Protein AF-A0A841AA48-F1 (afdb_monomer)

InterPro domains:
  IPR029044 Nucleotide-diphospho-sugar transferases [SSF53448] (2-91)

Solvent-accessible surface area (backbone atoms only — not comparable to full-atom values): 12993 Å² total; per-residue (Å²): 90,80,45,70,47,69,72,71,86,63,68,60,62,63,53,51,52,53,49,38,74,75,35,84,64,41,45,80,48,78,41,86,69,64,36,66,52,58,27,64,52,51,19,51,49,47,41,51,43,36,75,72,67,41,72,63,44,81,62,78,60,99,47,52,46,79,22,6,53,96,40,39,53,67,56,59,60,70,69,56,72,98,60,49,20,37,30,22,44,26,21,49,33,28,24,81,29,81,86,32,48,55,85,86,48,88,83,33,56,31,33,33,46,82,66,57,82,49,54,30,32,33,37,39,60,94,57,86,48,49,30,36,67,88,31,48,40,45,75,77,53,66,77,62,36,87,54,54,36,31,27,47,31,45,86,45,45,33,68,70,55,41,50,52,50,16,47,53,47,30,53,17,49,69,56,35,86,86,66,65,93,72,64,74,40,67,26,40,50,43,56,72,39,88,66,44,48,62,48,52,44,52,60,63,20,43,97,64,84,66,72,32,46,24,46,75,74,56,96,78,39,29,42,60,59,33,59,55,62,62,73,84,125

Secondary structure (DSSP, 8-state):
-EEEE-S--STHHHHHHHHHHH-TT-EEEE----S--HHHHHHHHHHHHHHTT-SSEE---TTEEEEETTS-HHHHHHH--S-SEEEEEEEEEEESSTT---TTSTT--EEE-SS-SEEEEEE--SS--PBPGGG--BTTSPPPEEEEEEEEE---SSHHHHHHHHHHHHHHHHT-SSS-TTTTHHHHHHHHSTTHHHHHHHHHTS----SEEEPPPPTT--HHHHHH-----

Sequence (233 aa):
MIVLDHLSTDSTREVLAGITAEDPRVHLGTYQDPAHRQARVMSYLADRARRAGADWVVLFDADEFWCAQGGTVAEVLGGIEGARVAAAALHDAHPDGPEGVDLTAAGSRLLVETEPNTEKVAIRPEGWAWVDMGNHSALDLARSAPSELRILHIPYRSLGQMRAKAVNGAAAVRADTEFGPRVADHWKRLADYDGEIEREWAEATAPRRPVAEIGVPAPGATWEDVLGGGTTS

Radius of gyration: 18.04 Å; Cα contacts (8 Å, |Δi|>4): 408; chains: 1; bounding box: 51×37×46 Å

Structure (mmCIF, N/CA/C/O backbone):
data_AF-A0A841AA48-F1
#
_entry.id   AF-A0A841AA48-F1
#
loop_
_atom_site.group_PDB
_atom_site.id
_atom_site.type_symbol
_atom_site.label_atom_id
_atom_site.label_alt_id
_atom_site.label_comp_id
_atom_site.label_asym_id
_atom_site.label_entity_id
_atom_site.label_seq_id
_atom_site.pdbx_PDB_ins_code
_atom_site.Cartn_x
_atom_site.Cartn_y
_atom_site.Cartn_z
_atom_site.occupancy
_atom_site.B_iso_or_equiv
_atom_site.auth_seq_id
_atom_site.auth_comp_id
_atom_site.auth_asym_id
_atom_site.auth_atom_id
_atom_site.pdbx_PDB_model_num
ATOM 1 N N . MET A 1 1 ? -5.157 -9.998 8.866 1.00 92.94 1 MET A N 1
ATOM 2 C CA . MET A 1 1 ? -4.874 -9.245 7.624 1.00 92.94 1 MET A CA 1
ATOM 3 C C . MET A 1 1 ? -5.616 -9.902 6.473 1.00 92.94 1 MET A C 1
ATOM 5 O O . MET A 1 1 ? -5.673 -11.124 6.443 1.00 92.94 1 MET A O 1
ATOM 9 N N . ILE A 1 2 ? -6.196 -9.123 5.560 1.00 96.25 2 ILE A N 1
ATOM 10 C CA . ILE A 1 2 ? -6.811 -9.648 4.333 1.00 96.25 2 ILE A CA 1
ATOM 11 C C . ILE A 1 2 ? -5.992 -9.112 3.163 1.00 96.25 2 ILE A C 1
ATOM 13 O O . ILE A 1 2 ? -5.836 -7.901 3.052 1.00 96.25 2 ILE A O 1
ATOM 17 N N . VAL A 1 3 ? -5.473 -10.001 2.321 1.00 96.06 3 VAL A N 1
ATOM 18 C CA . VAL A 1 3 ? -4.681 -9.655 1.138 1.00 96.06 3 VAL A CA 1
ATOM 19 C C . VAL A 1 3 ? -5.419 -10.145 -0.097 1.00 96.06 3 VAL A C 1
ATOM 21 O O . VAL A 1 3 ? -5.881 -11.287 -0.133 1.00 96.06 3 VAL A O 1
ATOM 24 N N . LEU A 1 4 ? -5.530 -9.291 -1.110 1.00 95.75 4 LEU A N 1
ATOM 25 C CA . LEU A 1 4 ? -5.999 -9.688 -2.431 1.00 95.75 4 LEU A CA 1
ATOM 26 C C . LEU A 1 4 ? -4.846 -9.622 -3.421 1.00 95.75 4 LEU A C 1
ATOM 28 O O . LEU A 1 4 ? -4.322 -8.551 -3.702 1.00 95.75 4 LEU A O 1
ATOM 32 N N . ASP A 1 5 ? -4.485 -10.778 -3.963 1.00 95.62 5 ASP A N 1
ATOM 33 C CA . ASP A 1 5 ? -3.575 -10.874 -5.096 1.00 95.62 5 ASP A CA 1
ATOM 34 C C . ASP A 1 5 ? -4.320 -10.483 -6.384 1.00 95.62 5 ASP A C 1
ATOM 36 O O . ASP A 1 5 ? -5.284 -11.145 -6.792 1.00 95.62 5 ASP A O 1
ATOM 40 N N . HIS A 1 6 ? -3.886 -9.383 -7.003 1.00 94.62 6 HIS A N 1
ATOM 41 C CA . HIS A 1 6 ? -4.467 -8.824 -8.222 1.00 94.62 6 HIS A CA 1
ATOM 42 C C . HIS A 1 6 ? -3.627 -9.206 -9.439 1.00 94.62 6 HIS A C 1
ATOM 44 O O . HIS A 1 6 ? -2.858 -8.406 -9.964 1.00 94.62 6 HIS A O 1
ATOM 50 N N . LEU A 1 7 ? -3.813 -10.445 -9.901 1.00 94.00 7 LEU A N 1
ATOM 51 C CA . LEU A 1 7 ? -3.174 -10.969 -11.112 1.00 94.00 7 LEU A CA 1
ATOM 52 C C . LEU A 1 7 ? -1.638 -10.836 -11.103 1.00 94.00 7 LEU A C 1
ATOM 54 O O . LEU A 1 7 ? -1.040 -10.579 -12.151 1.00 94.00 7 LEU A O 1
ATOM 58 N N . SER A 1 8 ? -0.986 -11.045 -9.951 1.00 93.19 8 SER A N 1
ATOM 59 C CA . SER A 1 8 ? 0.477 -11.045 -9.899 1.00 93.19 8 SER A CA 1
ATOM 60 C C . SER A 1 8 ? 1.075 -12.083 -10.854 1.00 93.19 8 SER A C 1
ATOM 62 O O . SER A 1 8 ? 0.566 -13.201 -11.000 1.00 93.19 8 SER A O 1
ATOM 64 N N . THR A 1 9 ? 2.168 -11.688 -11.509 1.00 90.62 9 THR A N 1
ATOM 65 C CA . THR A 1 9 ? 2.915 -12.484 -12.502 1.00 90.62 9 THR A CA 1
ATOM 66 C C . THR A 1 9 ? 4.322 -12.863 -12.037 1.00 90.62 9 THR A C 1
ATOM 68 O O . THR A 1 9 ? 5.031 -13.583 -12.737 1.00 90.62 9 THR A O 1
ATOM 71 N N . ASP A 1 10 ? 4.722 -12.380 -10.864 1.00 90.50 10 ASP A N 1
ATOM 72 C CA . ASP A 1 10 ? 5.962 -12.714 -10.175 1.00 90.50 10 ASP A CA 1
ATOM 73 C C . ASP A 1 10 ? 5.688 -13.671 -9.001 1.00 90.50 10 ASP A C 1
ATOM 75 O O . ASP A 1 10 ? 4.578 -14.183 -8.840 1.00 90.50 10 ASP A O 1
ATOM 79 N N . SER A 1 11 ? 6.695 -13.883 -8.151 1.00 92.62 11 SER A N 1
ATOM 80 C CA . SER A 1 11 ? 6.617 -14.805 -7.014 1.00 92.62 11 SER A CA 1
ATOM 81 C C . SER A 1 11 ? 5.694 -14.357 -5.865 1.00 92.62 11 SER A C 1
ATOM 83 O O . SER A 1 11 ? 5.727 -14.951 -4.784 1.00 92.62 11 SER A O 1
ATOM 85 N N . THR A 1 12 ? 4.901 -13.288 -6.035 1.00 94.06 12 THR A N 1
ATOM 86 C CA . THR A 1 12 ? 4.016 -12.754 -4.984 1.00 94.06 12 THR A CA 1
ATOM 87 C C . THR A 1 12 ? 3.076 -13.826 -4.436 1.00 94.06 12 THR A C 1
ATOM 89 O O . THR A 1 12 ? 2.883 -13.919 -3.223 1.00 94.06 12 THR A O 1
ATOM 92 N N . ARG A 1 13 ? 2.496 -14.666 -5.302 1.00 94.06 13 ARG A N 1
ATOM 93 C CA . ARG A 1 13 ? 1.521 -15.675 -4.875 1.00 94.06 13 ARG A CA 1
ATOM 94 C C . ARG A 1 13 ? 2.171 -16.776 -4.044 1.00 94.06 13 ARG A C 1
ATOM 96 O O . ARG A 1 13 ? 1.600 -17.189 -3.038 1.00 94.06 13 ARG A O 1
ATOM 103 N N . GLU A 1 14 ? 3.356 -17.229 -4.437 1.00 95.19 14 GLU A N 1
ATOM 104 C CA . GLU A 1 14 ? 4.138 -18.224 -3.707 1.00 95.19 14 GLU A CA 1
ATOM 105 C C . GLU A 1 14 ? 4.531 -17.703 -2.319 1.00 95.19 14 GLU A C 1
ATOM 107 O O . GLU A 1 14 ? 4.373 -18.419 -1.329 1.00 95.19 14 GLU A O 1
ATOM 112 N N . VAL A 1 15 ? 4.969 -16.441 -2.228 1.00 94.56 15 VAL A N 1
ATOM 113 C CA . VAL A 1 15 ? 5.303 -15.793 -0.949 1.00 94.56 15 VAL A CA 1
ATOM 114 C C . VAL A 1 15 ? 4.071 -15.694 -0.046 1.00 94.56 15 VAL A C 1
ATOM 116 O O . VAL A 1 15 ? 4.128 -16.102 1.114 1.00 94.56 15 VAL A O 1
ATOM 119 N N . LEU A 1 16 ? 2.937 -15.214 -0.568 1.00 95.44 16 LEU A N 1
ATOM 120 C CA . LEU A 1 16 ? 1.696 -15.104 0.207 1.00 95.44 16 LEU A CA 1
ATOM 121 C C . LEU A 1 16 ? 1.187 -16.472 0.674 1.00 95.44 16 LEU A C 1
ATOM 123 O O . LEU A 1 16 ? 0.723 -16.588 1.808 1.00 95.44 16 LEU A O 1
ATOM 127 N N . ALA A 1 17 ? 1.310 -17.512 -0.155 1.00 94.50 17 ALA A N 1
ATOM 128 C CA . ALA A 1 17 ? 0.959 -18.875 0.231 1.00 94.50 17 ALA A CA 1
ATOM 129 C C . ALA A 1 17 ? 1.805 -19.359 1.421 1.00 94.50 17 ALA A C 1
ATOM 131 O O . ALA A 1 17 ? 1.241 -19.886 2.381 1.00 94.50 17 ALA A O 1
ATOM 132 N N . GLY A 1 18 ? 3.121 -19.111 1.399 1.00 96.06 18 GLY A N 1
ATOM 133 C CA . GLY A 1 18 ? 4.014 -19.391 2.528 1.00 96.06 18 GLY A CA 1
ATOM 134 C C . GLY A 1 18 ? 3.578 -18.672 3.807 1.00 96.06 18 GLY A C 1
ATOM 135 O O . GLY A 1 18 ? 3.366 -19.315 4.832 1.00 96.06 18 GLY A O 1
ATOM 136 N N . ILE A 1 19 ? 3.317 -17.363 3.721 1.00 94.94 19 ILE A N 1
ATOM 137 C CA . ILE A 1 19 ? 2.853 -16.559 4.864 1.00 94.94 19 ILE A CA 1
ATOM 138 C C . ILE A 1 19 ? 1.537 -17.108 5.430 1.00 94.94 19 ILE A C 1
ATOM 140 O O . ILE A 1 19 ? 1.403 -17.249 6.640 1.00 94.94 19 ILE A O 1
ATOM 144 N N . THR A 1 20 ? 0.563 -17.450 4.581 1.00 96.31 20 THR A N 1
ATOM 145 C CA . THR A 1 20 ? -0.734 -17.976 5.052 1.00 96.31 20 THR A CA 1
ATOM 146 C C . THR A 1 20 ? -0.645 -19.375 5.659 1.00 96.31 20 THR A C 1
ATOM 148 O O . THR A 1 20 ? -1.492 -19.741 6.473 1.00 96.31 20 THR A O 1
ATOM 151 N N . ALA A 1 21 ? 0.364 -20.163 5.276 1.00 96.19 21 ALA A N 1
ATOM 152 C CA . ALA A 1 21 ? 0.623 -21.465 5.878 1.00 96.19 21 ALA A CA 1
ATOM 153 C C . ALA A 1 21 ? 1.227 -21.332 7.286 1.00 96.19 21 ALA A C 1
ATOM 155 O O . ALA A 1 21 ? 0.975 -22.180 8.141 1.00 96.19 21 ALA A O 1
ATOM 156 N N . GLU A 1 22 ? 1.999 -20.269 7.527 1.00 96.56 22 GLU A N 1
ATOM 157 C CA . GLU A 1 22 ? 2.667 -20.000 8.804 1.00 96.56 22 GLU A CA 1
ATOM 158 C C . GLU A 1 22 ? 1.811 -19.168 9.774 1.00 96.56 22 GLU A C 1
ATOM 160 O O . GLU A 1 22 ? 1.834 -19.420 10.980 1.00 96.56 22 GLU A O 1
ATOM 165 N N . ASP A 1 23 ? 1.029 -18.206 9.273 1.00 96.12 23 ASP A N 1
ATOM 166 C CA . ASP A 1 23 ? 0.196 -17.314 10.081 1.00 96.12 23 ASP A CA 1
ATOM 167 C C . ASP A 1 23 ? -1.294 -17.394 9.684 1.00 96.12 23 ASP A C 1
ATOM 169 O O . ASP A 1 23 ? -1.719 -16.780 8.697 1.00 96.12 23 ASP A O 1
ATOM 173 N N . PRO A 1 24 ? -2.143 -18.067 10.489 1.00 94.31 24 PRO A N 1
ATOM 174 C CA . PRO A 1 24 ? -3.567 -18.227 10.190 1.00 94.31 24 PRO A CA 1
ATOM 175 C C . PRO A 1 24 ? -4.368 -16.917 10.275 1.00 94.31 24 PRO A C 1
ATOM 177 O O . PRO A 1 24 ? -5.547 -16.894 9.920 1.00 94.31 24 PRO A O 1
ATOM 180 N N . ARG A 1 25 ? -3.764 -15.821 10.757 1.00 94.00 25 ARG A N 1
ATOM 181 C CA . ARG A 1 25 ? -4.386 -14.488 10.786 1.00 94.00 25 ARG A CA 1
ATOM 182 C C . ARG A 1 25 ? -4.316 -13.791 9.426 1.00 94.00 25 ARG A C 1
ATOM 184 O O . ARG A 1 25 ? -4.910 -12.717 9.266 1.00 94.00 25 ARG A O 1
ATOM 191 N N . VAL A 1 26 ? -3.564 -14.336 8.468 1.00 95.50 26 VAL A N 1
ATOM 192 C CA . VAL A 1 26 ? -3.447 -13.805 7.109 1.00 95.50 26 VAL A CA 1
ATOM 193 C C . VAL A 1 26 ? -4.395 -14.563 6.188 1.00 95.50 26 VAL A C 1
ATOM 195 O O . VAL A 1 26 ? -4.272 -15.764 5.977 1.00 95.50 26 VAL A O 1
ATOM 198 N N . HIS A 1 27 ? -5.356 -13.840 5.622 1.00 95.31 27 HIS A N 1
ATOM 199 C CA . HIS A 1 27 ? -6.337 -14.381 4.692 1.00 95.31 27 HIS A CA 1
ATOM 200 C C . HIS A 1 27 ? -6.007 -13.917 3.276 1.00 95.31 27 HIS A C 1
ATOM 202 O O . HIS A 1 27 ? -6.026 -12.717 3.003 1.00 95.31 27 HIS A O 1
ATOM 208 N N . LEU A 1 28 ? -5.736 -14.866 2.383 1.00 96.12 28 LEU A N 1
ATOM 209 C CA . LEU A 1 28 ? -5.440 -14.606 0.978 1.00 96.12 28 LEU A CA 1
ATOM 210 C C . LEU A 1 28 ? -6.685 -14.823 0.113 1.00 96.12 28 LEU A C 1
ATOM 212 O O . LEU A 1 28 ? -7.319 -15.876 0.171 1.00 96.12 28 LEU A O 1
ATOM 216 N N . GLY A 1 29 ? -7.014 -13.839 -0.717 1.00 94.81 29 GLY A N 1
ATOM 217 C CA . GLY A 1 29 ? -7.950 -13.981 -1.827 1.00 94.81 29 GLY A CA 1
ATOM 218 C C . GLY A 1 29 ? -7.299 -13.596 -3.153 1.00 94.81 29 GLY A C 1
ATOM 219 O O . GLY A 1 29 ? -6.190 -13.070 -3.189 1.00 94.81 29 GLY A O 1
ATOM 220 N N . THR A 1 30 ? -8.005 -13.849 -4.253 1.00 94.44 30 THR A N 1
ATOM 221 C CA . THR A 1 30 ? -7.569 -13.431 -5.591 1.00 94.44 30 THR A CA 1
ATOM 222 C C . THR A 1 30 ? -8.598 -12.498 -6.210 1.00 94.44 30 THR A C 1
ATOM 224 O O . THR A 1 30 ? -9.803 -12.662 -6.004 1.00 94.44 30 THR A O 1
ATOM 227 N N . TYR A 1 31 ? -8.121 -11.520 -6.971 1.00 94.00 31 TYR A N 1
ATOM 228 C CA . TYR A 1 31 ? -8.945 -10.592 -7.728 1.00 94.00 31 TYR A CA 1
ATOM 229 C C . TYR A 1 31 ? -8.615 -10.742 -9.214 1.00 94.00 31 TYR A C 1
ATOM 231 O O . TYR A 1 31 ? -7.495 -10.481 -9.639 1.00 94.00 31 TYR A O 1
ATOM 239 N N . GLN A 1 32 ? -9.583 -11.250 -9.981 1.00 93.81 32 GLN A N 1
ATOM 240 C CA . GLN A 1 32 ? -9.383 -11.695 -11.369 1.00 93.81 32 GLN A CA 1
ATOM 241 C C . GLN A 1 32 ? -9.826 -10.664 -12.415 1.00 93.81 32 GLN A C 1
ATOM 243 O O . GLN A 1 32 ? -9.648 -10.885 -13.609 1.00 93.81 32 GLN A O 1
ATOM 248 N N . ASP A 1 33 ? -10.440 -9.559 -11.990 1.00 93.25 33 ASP A N 1
ATOM 249 C CA . ASP A 1 33 ? -10.784 -8.467 -12.897 1.00 93.25 33 ASP A CA 1
ATOM 250 C C . ASP A 1 33 ? -9.497 -7.707 -13.250 1.00 93.25 33 ASP A C 1
ATOM 252 O O . ASP A 1 33 ? -8.828 -7.214 -12.342 1.00 93.25 33 ASP A O 1
ATOM 256 N N . PRO A 1 34 ? -9.113 -7.609 -14.533 1.00 91.69 34 PRO A N 1
ATOM 257 C CA . PRO A 1 34 ? -7.889 -6.920 -14.921 1.00 91.69 34 PRO A CA 1
ATOM 258 C C . PRO A 1 34 ? -7.940 -5.411 -14.664 1.00 91.69 34 PRO A C 1
ATOM 260 O O . PRO A 1 34 ? -6.886 -4.788 -14.582 1.00 91.69 34 PRO A O 1
ATOM 263 N N . ALA A 1 35 ? -9.126 -4.813 -14.526 1.00 91.00 35 ALA A N 1
ATOM 264 C CA . ALA A 1 35 ? -9.268 -3.378 -14.328 1.00 91.00 35 ALA A CA 1
ATOM 265 C C . ALA A 1 35 ? -8.784 -2.929 -12.940 1.00 91.00 35 ALA A C 1
ATOM 267 O O . ALA A 1 35 ? -9.075 -3.554 -11.911 1.00 91.00 35 ALA A O 1
ATOM 268 N N . HIS A 1 36 ? -8.093 -1.788 -12.898 1.00 87.75 36 HIS A N 1
ATOM 269 C CA . HIS A 1 36 ? -7.647 -1.151 -11.659 1.00 87.75 36 HIS A CA 1
ATOM 270 C C . HIS A 1 36 ? -8.812 -0.495 -10.893 1.00 87.75 36 HIS A C 1
ATOM 272 O O . HIS A 1 36 ? -8.967 0.723 -10.845 1.00 87.75 36 HIS A O 1
ATOM 278 N N . ARG A 1 37 ? -9.629 -1.323 -10.233 1.00 90.50 37 ARG A N 1
ATOM 279 C CA . ARG A 1 37 ? -10.803 -0.898 -9.449 1.00 90.50 37 ARG A CA 1
ATOM 280 C C . ARG A 1 37 ? -10.506 -0.789 -7.955 1.00 90.50 37 ARG A C 1
ATOM 282 O O . ARG A 1 37 ? -11.311 -1.217 -7.124 1.00 90.50 37 ARG A O 1
ATOM 289 N N . GLN A 1 38 ? -9.351 -0.220 -7.614 1.00 91.44 38 GLN A N 1
ATOM 290 C CA . GLN A 1 38 ? -8.815 -0.226 -6.250 1.00 91.44 38 GLN A CA 1
ATOM 291 C C . GLN A 1 38 ? -9.824 0.306 -5.220 1.00 91.44 38 GLN A C 1
ATOM 293 O O . GLN A 1 38 ? -10.122 -0.396 -4.262 1.00 91.44 38 GLN A O 1
ATOM 298 N N . ALA A 1 39 ? -10.446 1.467 -5.458 1.00 92.38 39 ALA A N 1
ATOM 299 C CA . ALA A 1 39 ? -11.442 2.055 -4.552 1.00 92.38 39 ALA A CA 1
ATOM 300 C C . ALA A 1 39 ? -12.594 1.086 -4.203 1.00 92.38 39 ALA A C 1
ATOM 302 O O . ALA A 1 39 ? -12.971 0.929 -3.038 1.00 92.38 39 ALA A O 1
ATOM 303 N N . ARG A 1 40 ? -13.128 0.361 -5.200 1.00 93.50 40 ARG A N 1
ATOM 304 C CA . ARG A 1 40 ? -14.200 -0.633 -4.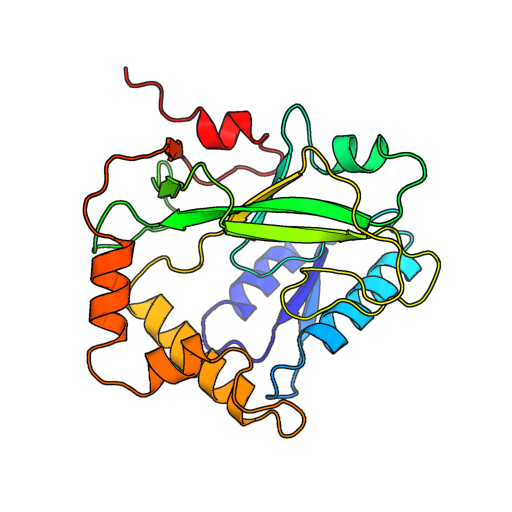996 1.00 93.50 40 ARG A CA 1
ATOM 305 C C . ARG A 1 40 ? -13.708 -1.823 -4.179 1.00 93.50 40 ARG A C 1
ATOM 307 O O . ARG A 1 40 ? -14.401 -2.272 -3.267 1.00 93.50 40 ARG A O 1
ATOM 314 N N . VAL A 1 41 ? -12.518 -2.318 -4.508 1.00 95.31 41 VAL A N 1
ATOM 315 C CA . VAL A 1 41 ? -11.895 -3.454 -3.825 1.00 95.31 41 VAL A CA 1
ATOM 316 C C . VAL A 1 41 ? -11.603 -3.108 -2.364 1.00 95.31 41 VAL A C 1
ATOM 318 O O . VAL A 1 41 ? -11.994 -3.860 -1.473 1.00 95.31 41 VAL A O 1
ATOM 321 N N . MET A 1 42 ? -11.009 -1.947 -2.098 1.00 96.50 42 MET A N 1
ATOM 322 C CA . MET A 1 42 ? -10.672 -1.495 -0.747 1.00 96.50 42 MET A CA 1
ATOM 323 C C . MET A 1 42 ? -11.919 -1.221 0.097 1.00 96.50 42 MET A C 1
ATOM 325 O O . MET A 1 42 ? -11.967 -1.631 1.255 1.00 96.50 42 MET A O 1
ATOM 329 N N . SER A 1 43 ? -12.978 -0.656 -0.494 1.00 96.81 43 SER A N 1
ATOM 330 C CA . SER A 1 43 ? -14.283 -0.504 0.176 1.00 96.81 43 SER A CA 1
ATOM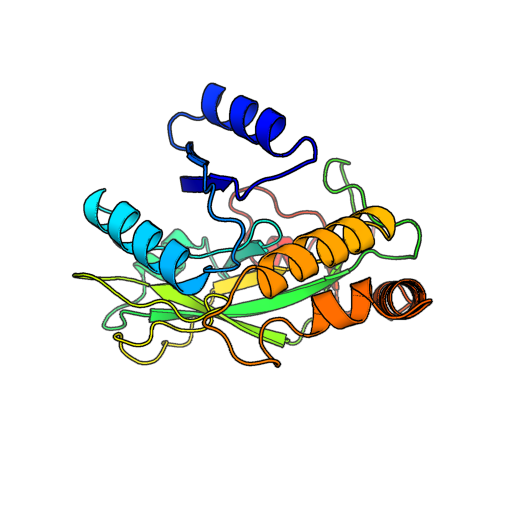 331 C C . SER A 1 43 ? -14.884 -1.860 0.573 1.00 96.81 43 SER A C 1
ATOM 333 O O . SER A 1 43 ? -15.360 -2.044 1.695 1.00 96.81 43 SER A O 1
ATOM 335 N N . TYR A 1 44 ? -14.811 -2.851 -0.323 1.00 96.44 44 TYR A N 1
ATOM 336 C CA . TYR A 1 44 ? -15.255 -4.214 -0.030 1.00 96.44 44 TYR A CA 1
ATOM 337 C C . TYR A 1 44 ? -14.424 -4.863 1.085 1.00 96.44 44 TYR A C 1
ATOM 339 O O . TYR A 1 44 ? -14.991 -5.438 2.017 1.00 96.44 44 TYR A O 1
ATOM 347 N N . LEU A 1 45 ? -13.094 -4.752 1.033 1.00 96.88 45 LEU A N 1
ATOM 348 C CA . LEU A 1 45 ? -12.210 -5.292 2.067 1.00 96.88 45 LEU A CA 1
ATOM 349 C C . LEU A 1 45 ? -12.432 -4.630 3.429 1.00 96.88 45 LEU A C 1
ATOM 351 O O . LEU A 1 45 ? -12.435 -5.330 4.444 1.00 96.88 45 LEU A O 1
ATOM 355 N N . ALA A 1 46 ? -12.702 -3.324 3.458 1.00 97.19 46 ALA A N 1
ATOM 356 C CA . ALA A 1 46 ? -13.067 -2.618 4.678 1.00 97.19 46 ALA A CA 1
ATOM 357 C C . ALA A 1 46 ? -14.347 -3.180 5.310 1.00 97.19 46 ALA A C 1
ATOM 359 O O . ALA A 1 46 ? -14.366 -3.478 6.506 1.00 97.19 46 ALA A O 1
ATOM 360 N N . ASP A 1 47 ? -15.398 -3.415 4.516 1.00 97.06 47 ASP A N 1
ATOM 361 C CA . ASP A 1 47 ? -16.619 -4.055 5.017 1.00 97.06 47 ASP A CA 1
ATOM 362 C C . ASP A 1 47 ? -16.361 -5.496 5.485 1.00 97.06 47 ASP A C 1
ATOM 364 O O . ASP A 1 47 ? -16.933 -5.942 6.485 1.00 97.06 47 ASP A O 1
ATOM 368 N N . ARG A 1 48 ? -15.466 -6.236 4.814 1.00 96.88 48 ARG A N 1
ATOM 369 C CA . ARG A 1 48 ? -15.076 -7.583 5.251 1.00 96.88 48 ARG A CA 1
ATOM 370 C C . ARG A 1 48 ? -14.373 -7.576 6.604 1.00 96.88 48 ARG A C 1
ATOM 372 O O . ARG A 1 48 ? -14.753 -8.380 7.457 1.00 96.88 48 ARG A O 1
ATOM 379 N N . ALA A 1 49 ? -13.419 -6.671 6.807 1.00 96.75 49 ALA A N 1
ATOM 380 C CA . ALA A 1 49 ? -12.722 -6.494 8.077 1.00 96.75 49 ALA A CA 1
ATOM 381 C C . ALA A 1 49 ? -13.689 -6.068 9.194 1.00 96.75 49 ALA A C 1
ATOM 383 O O . ALA A 1 49 ? -13.732 -6.702 10.248 1.00 96.75 49 ALA A O 1
ATOM 384 N N . ARG A 1 50 ? -14.559 -5.086 8.928 1.00 96.19 50 ARG A N 1
ATOM 385 C CA . ARG A 1 50 ? -15.607 -4.638 9.859 1.00 96.19 50 ARG A CA 1
ATOM 386 C C . ARG A 1 50 ? -16.520 -5.780 10.299 1.00 96.19 50 ARG A C 1
ATOM 388 O O . ARG A 1 50 ? -16.752 -5.983 11.485 1.00 96.19 50 ARG A O 1
ATOM 395 N N . ARG A 1 51 ? -17.038 -6.569 9.351 1.00 96.38 51 ARG A N 1
ATOM 396 C CA . ARG A 1 51 ? -17.903 -7.728 9.652 1.00 96.38 51 ARG A CA 1
ATOM 397 C C . ARG A 1 51 ? -17.185 -8.834 10.420 1.00 96.38 51 ARG A C 1
ATOM 399 O O . ARG A 1 51 ? -17.858 -9.657 11.029 1.00 96.38 51 ARG A O 1
ATOM 406 N N . ALA A 1 52 ? -15.857 -8.877 10.358 1.00 95.25 52 ALA A N 1
ATOM 407 C CA . ALA A 1 52 ? -15.038 -9.770 11.167 1.00 95.25 52 ALA A CA 1
ATOM 408 C C . ALA A 1 52 ? -14.761 -9.216 12.580 1.00 95.25 52 ALA A C 1
ATOM 410 O O . ALA A 1 52 ? -14.076 -9.875 13.353 1.00 95.25 52 ALA A O 1
ATOM 411 N N . GLY A 1 53 ? -15.309 -8.045 12.927 1.00 95.31 53 GLY A N 1
ATOM 412 C CA . GLY A 1 53 ? -15.196 -7.436 14.252 1.00 95.31 53 GLY A CA 1
ATOM 413 C C . GLY A 1 53 ? -14.042 -6.446 14.401 1.00 95.31 53 GLY A C 1
ATOM 414 O O . GLY A 1 53 ? -13.685 -6.127 15.526 1.00 95.31 53 GLY A O 1
ATOM 415 N N . ALA A 1 54 ? -13.438 -5.974 13.305 1.00 95.75 54 ALA A N 1
ATOM 416 C CA . ALA A 1 54 ? -12.401 -4.949 13.389 1.00 95.75 54 ALA A CA 1
ATOM 417 C C . ALA A 1 54 ? -12.992 -3.593 13.813 1.00 95.75 54 ALA A C 1
ATOM 419 O O . ALA A 1 54 ? -13.892 -3.081 13.145 1.00 95.75 54 ALA A O 1
ATOM 420 N N . ASP A 1 55 ? -12.444 -2.999 14.877 1.00 95.31 55 ASP A N 1
ATOM 421 C CA . ASP A 1 55 ? -12.795 -1.642 15.324 1.00 95.31 55 ASP A CA 1
ATOM 422 C C . ASP A 1 55 ? -12.225 -0.570 14.389 1.00 95.31 55 ASP A C 1
ATOM 424 O O . ASP A 1 55 ? -12.890 0.408 14.053 1.00 95.31 55 ASP A O 1
ATOM 428 N N . TRP A 1 56 ? -10.989 -0.782 13.942 1.00 97.81 56 TRP A N 1
ATOM 429 C CA . TRP A 1 56 ? -10.300 0.036 12.956 1.00 97.81 56 TRP A CA 1
ATOM 430 C C . TRP A 1 56 ? -9.802 -0.835 11.806 1.00 97.81 56 TRP A C 1
ATOM 432 O O . TRP A 1 56 ? -9.392 -1.981 11.993 1.00 97.81 56 TRP A O 1
ATOM 442 N N . VAL A 1 57 ? -9.803 -0.263 10.608 1.00 97.88 57 VAL A N 1
ATOM 443 C CA . VAL A 1 57 ? -9.302 -0.862 9.377 1.00 97.88 57 VAL A CA 1
ATOM 444 C C . VAL A 1 57 ? -8.202 0.032 8.825 1.00 97.88 57 VAL A C 1
ATOM 446 O O . VAL A 1 57 ? -8.444 1.191 8.488 1.00 97.88 57 VAL A O 1
ATOM 449 N N . VAL A 1 58 ? -6.999 -0.526 8.722 1.00 97.62 58 VAL A N 1
ATOM 450 C CA . VAL A 1 58 ? -5.867 0.085 8.020 1.00 97.62 58 VAL A CA 1
ATOM 451 C C . VAL A 1 58 ? -5.875 -0.419 6.580 1.00 97.62 58 VAL A C 1
ATOM 453 O O . VAL A 1 58 ? -5.932 -1.626 6.341 1.00 97.62 58 VAL A O 1
ATOM 456 N N . LEU A 1 59 ? -5.859 0.515 5.634 1.00 95.00 59 LEU A N 1
ATOM 457 C CA . LEU A 1 59 ? -5.957 0.273 4.198 1.00 95.00 59 LEU A CA 1
ATOM 458 C C . LEU A 1 59 ? -4.612 0.641 3.576 1.00 95.00 59 LEU A C 1
ATOM 460 O O . LEU A 1 59 ? -4.205 1.797 3.663 1.00 95.00 59 LEU A O 1
ATOM 464 N N . PHE A 1 60 ? -3.910 -0.330 2.997 1.00 94.81 60 PHE A N 1
ATOM 465 C CA . PHE A 1 60 ? -2.533 -0.122 2.559 1.00 94.81 60 PHE A CA 1
ATOM 466 C C . PHE A 1 60 ? -2.192 -0.922 1.306 1.00 94.81 60 PHE A C 1
ATOM 468 O O . PHE A 1 60 ? -2.755 -1.995 1.068 1.00 94.81 60 PHE A O 1
ATOM 475 N N . ASP A 1 61 ? -1.288 -0.361 0.511 1.00 94.88 61 ASP A N 1
ATOM 476 C CA . ASP A 1 61 ? -0.710 -0.992 -0.671 1.00 94.88 61 ASP A CA 1
ATOM 477 C C . ASP A 1 61 ? 0.483 -1.892 -0.277 1.00 94.88 61 ASP A C 1
ATOM 479 O O . ASP A 1 61 ? 1.026 -1.804 0.824 1.00 94.88 61 ASP A O 1
ATOM 483 N N . ALA A 1 62 ? 0.893 -2.809 -1.159 1.00 92.81 62 ALA A N 1
ATOM 484 C CA . ALA A 1 62 ? 1.904 -3.832 -0.845 1.00 92.81 62 ALA A CA 1
ATOM 485 C C . ALA A 1 62 ? 3.332 -3.284 -0.621 1.00 92.81 62 ALA A C 1
ATOM 487 O O . ALA A 1 62 ? 4.226 -4.028 -0.221 1.00 92.81 62 ALA A O 1
ATOM 488 N N . ASP A 1 63 ? 3.551 -2.007 -0.912 1.00 93.56 63 ASP A N 1
ATOM 489 C CA . ASP A 1 63 ? 4.798 -1.257 -0.771 1.00 93.56 63 ASP A CA 1
ATOM 490 C C . ASP A 1 63 ? 4.759 -0.236 0.381 1.00 93.56 63 ASP A C 1
ATOM 492 O O . ASP A 1 63 ? 5.613 0.651 0.459 1.00 93.56 63 ASP A O 1
ATOM 496 N N . GLU A 1 64 ? 3.796 -0.377 1.295 1.00 94.50 64 GLU A N 1
ATOM 497 C CA . GLU A 1 64 ? 3.586 0.530 2.421 1.00 94.50 64 GLU A CA 1
ATOM 498 C C . GLU A 1 64 ? 3.774 -0.153 3.772 1.00 94.50 64 GLU A C 1
ATOM 500 O O . GLU A 1 64 ? 3.175 -1.187 4.071 1.00 94.50 64 GLU A O 1
ATOM 505 N N . PHE A 1 65 ? 4.550 0.493 4.639 1.00 92.25 65 PHE A N 1
ATOM 506 C CA . PHE A 1 65 ? 4.793 0.054 6.006 1.00 92.25 65 PHE A CA 1
ATOM 507 C C . PHE A 1 65 ? 4.189 1.071 6.970 1.00 92.25 65 PHE A C 1
ATOM 509 O O . PHE A 1 65 ? 4.694 2.182 7.135 1.00 92.25 65 PHE A O 1
ATOM 516 N N . TRP A 1 66 ? 3.085 0.683 7.606 1.00 93.88 66 TRP A N 1
ATOM 517 C CA . TRP A 1 66 ? 2.405 1.511 8.596 1.00 93.88 66 TRP A CA 1
ATOM 518 C C . TRP A 1 66 ? 3.084 1.410 9.958 1.00 93.88 66 TRP A C 1
ATOM 520 O O . TRP A 1 66 ? 3.298 0.319 10.486 1.00 93.88 66 TRP A O 1
ATOM 530 N N . CYS A 1 67 ? 3.361 2.566 10.542 1.00 92.88 67 CYS A N 1
ATOM 531 C CA . CYS A 1 67 ? 3.932 2.731 11.871 1.00 92.88 67 CYS A CA 1
ATOM 532 C C . CYS A 1 67 ? 3.264 3.927 12.562 1.00 92.88 67 CYS A C 1
ATOM 534 O O . CYS A 1 67 ? 2.328 4.538 12.032 1.00 92.88 67 CYS A O 1
ATOM 536 N N . 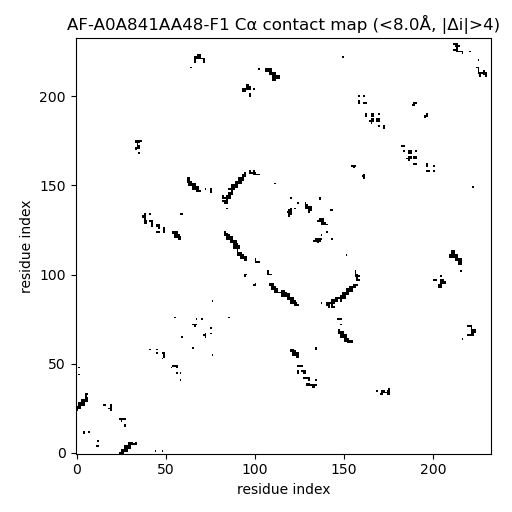ALA A 1 68 ? 3.694 4.238 13.779 1.00 93.06 68 ALA A N 1
ATOM 537 C CA . ALA A 1 68 ? 3.194 5.397 14.494 1.00 93.06 68 ALA A CA 1
ATOM 538 C C . ALA A 1 68 ? 4.284 6.029 15.356 1.00 93.06 68 ALA A C 1
ATOM 540 O O . ALA A 1 68 ? 5.222 5.355 15.782 1.00 93.06 68 ALA A O 1
ATOM 541 N N . GLN A 1 69 ? 4.157 7.330 15.586 1.00 90.88 69 GLN A N 1
ATOM 542 C CA . GLN A 1 69 ? 5.010 8.074 16.496 1.00 90.88 69 GLN A CA 1
ATOM 543 C C . GLN A 1 69 ? 4.501 7.912 17.933 1.00 90.88 69 GLN A C 1
ATOM 545 O O . GLN A 1 69 ? 3.298 7.999 18.190 1.00 90.88 69 GLN A O 1
ATOM 550 N N . GLY A 1 70 ? 5.410 7.661 18.877 1.00 86.75 70 GLY A N 1
ATOM 551 C CA . GLY A 1 70 ? 5.057 7.525 20.295 1.00 86.75 70 GLY A CA 1
ATOM 552 C C . GLY A 1 70 ? 4.281 6.254 20.677 1.00 86.75 70 GLY A C 1
ATOM 553 O O . GLY A 1 70 ? 3.725 6.203 21.774 1.00 86.75 70 GLY A O 1
ATOM 554 N N . GLY A 1 71 ? 4.238 5.234 19.812 1.00 89.69 71 GLY A N 1
ATOM 555 C CA . GLY A 1 71 ? 3.610 3.943 20.105 1.00 89.69 71 GLY A CA 1
ATOM 556 C C . GLY A 1 71 ? 3.391 3.075 18.867 1.00 89.69 71 GLY A C 1
ATOM 557 O O . GLY A 1 71 ? 3.875 3.364 17.775 1.00 89.69 71 GLY A O 1
ATOM 558 N N . THR A 1 72 ? 2.635 1.995 19.031 1.00 91.75 72 THR A N 1
ATOM 559 C CA . THR A 1 72 ? 2.195 1.148 17.919 1.00 91.75 72 THR A CA 1
ATOM 560 C C . THR A 1 72 ? 0.997 1.759 17.188 1.00 91.75 72 THR A C 1
ATOM 562 O O . THR A 1 72 ? 0.214 2.528 17.748 1.00 91.75 72 THR A O 1
ATOM 565 N N . VAL A 1 73 ? 0.780 1.337 15.937 1.00 94.31 73 VAL A N 1
ATOM 566 C CA . VAL A 1 73 ? -0.420 1.691 15.151 1.00 94.31 73 VAL A CA 1
ATOM 567 C C . VAL A 1 73 ? -1.711 1.397 15.92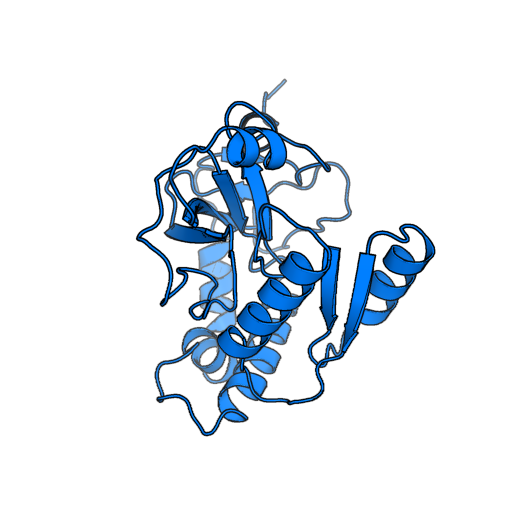6 1.00 94.31 73 VAL A C 1
ATOM 569 O O . VAL A 1 73 ? -2.641 2.200 15.919 1.00 94.31 73 VAL A O 1
ATOM 572 N N . ALA A 1 74 ? -1.768 0.257 16.622 1.00 94.19 74 ALA A N 1
ATOM 573 C CA . ALA A 1 74 ? -2.945 -0.155 17.380 1.00 94.19 74 ALA A CA 1
ATOM 574 C C . ALA A 1 74 ? -3.214 0.754 18.590 1.00 94.19 74 ALA A C 1
ATOM 576 O O . ALA A 1 74 ? -4.367 1.097 18.841 1.00 94.19 74 ALA A O 1
ATOM 577 N N . GLU A 1 75 ? -2.172 1.166 19.315 1.00 95.19 75 GLU A N 1
ATOM 578 C CA . GLU A 1 75 ? -2.300 2.073 20.462 1.00 95.19 75 GLU A CA 1
ATOM 579 C C . GLU A 1 75 ? -2.770 3.462 20.028 1.00 95.19 75 GLU A C 1
ATOM 581 O O . GLU A 1 75 ? -3.717 3.993 20.610 1.00 95.19 75 GLU A O 1
ATOM 586 N N . VAL A 1 76 ? -2.179 4.017 18.962 1.00 96.38 76 VAL A N 1
ATOM 587 C CA . VAL A 1 76 ? -2.590 5.323 18.427 1.00 96.38 76 VAL A CA 1
ATOM 588 C C . VAL A 1 76 ? -4.043 5.287 17.960 1.00 96.38 76 VAL A C 1
ATOM 590 O O . VAL A 1 76 ? -4.826 6.151 18.345 1.00 96.38 76 VAL A O 1
ATOM 593 N N . LEU A 1 77 ? -4.449 4.262 17.205 1.00 96.94 77 LEU A N 1
ATOM 594 C CA . LEU A 1 77 ? -5.842 4.112 16.770 1.00 96.94 77 LEU A CA 1
ATOM 595 C C . LEU A 1 77 ? -6.809 3.897 17.946 1.00 96.94 77 LEU A C 1
ATOM 597 O O . LEU A 1 77 ? -7.910 4.454 17.954 1.00 96.94 77 LEU A O 1
ATOM 601 N N . GLY A 1 78 ? -6.408 3.111 18.947 1.00 96.31 78 GLY A N 1
ATOM 602 C CA . GLY A 1 78 ? -7.205 2.843 20.145 1.00 96.31 78 GLY A CA 1
ATOM 603 C C . GLY A 1 78 ? -7.454 4.087 21.002 1.00 96.31 78 GLY A C 1
ATOM 604 O O . GLY A 1 78 ? -8.510 4.191 21.621 1.00 96.31 78 GLY A O 1
ATOM 605 N N . GLY A 1 79 ? -6.521 5.044 20.997 1.00 95.69 79 GLY A N 1
ATOM 606 C CA . GLY A 1 79 ? -6.632 6.306 21.732 1.00 95.69 79 GLY A CA 1
ATOM 607 C C . GLY A 1 79 ? -7.474 7.389 21.049 1.00 95.69 79 GLY A C 1
ATOM 608 O O . GLY A 1 79 ? -7.781 8.404 21.670 1.00 95.69 79 GLY A O 1
ATOM 609 N N . ILE A 1 80 ? -7.861 7.213 19.782 1.00 95.25 80 ILE A N 1
ATOM 610 C CA . ILE A 1 80 ? -8.660 8.213 19.067 1.00 95.25 80 ILE A CA 1
ATOM 611 C C . ILE A 1 80 ? -10.121 8.132 19.522 1.00 95.25 80 ILE A C 1
ATOM 613 O O . ILE A 1 80 ? -10.828 7.153 19.260 1.00 95.25 80 ILE A O 1
ATOM 617 N N . GLU A 1 81 ? -10.618 9.211 20.120 1.00 93.69 81 GLU A N 1
ATOM 618 C CA . GLU A 1 81 ? -12.021 9.369 20.507 1.00 93.69 81 GLU A CA 1
ATOM 619 C C . GLU A 1 81 ? -12.785 10.253 19.509 1.00 93.69 81 GLU A C 1
ATOM 621 O O . GLU A 1 81 ? -12.250 11.204 18.943 1.00 93.69 81 GLU A O 1
ATOM 626 N N . GLY A 1 82 ? -14.059 9.935 19.260 1.00 91.62 82 GLY A N 1
ATOM 627 C CA . GLY A 1 82 ? -14.974 10.760 18.455 1.00 91.62 82 GLY A CA 1
ATOM 628 C C . GLY A 1 82 ? -14.729 10.790 16.937 1.00 91.62 82 GLY A C 1
ATOM 629 O O . GLY A 1 82 ? -15.673 11.031 16.185 1.00 91.62 82 GLY A O 1
ATOM 630 N N . ALA A 1 83 ? -13.516 10.503 16.458 1.00 95.56 83 ALA A N 1
ATOM 631 C CA . ALA A 1 83 ? -13.201 10.471 15.029 1.00 95.56 83 ALA A CA 1
ATOM 632 C C . ALA A 1 83 ? -13.345 9.068 14.424 1.00 95.56 83 ALA A C 1
ATOM 634 O O . ALA A 1 83 ? -12.973 8.064 15.026 1.00 95.56 83 ALA A O 1
ATOM 635 N N . ARG A 1 84 ? -13.854 8.986 13.192 1.00 96.00 84 ARG A N 1
ATOM 636 C CA . ARG A 1 84 ? -14.014 7.713 12.457 1.00 96.00 84 ARG A CA 1
ATOM 637 C C . ARG A 1 84 ? -12.970 7.499 11.370 1.00 96.00 84 ARG A C 1
ATOM 639 O O . ARG A 1 84 ? -12.958 6.452 10.735 1.00 96.00 84 ARG A O 1
ATOM 646 N N . VAL A 1 85 ? -12.136 8.498 11.132 1.00 97.62 85 VAL A N 1
ATOM 647 C CA . VAL A 1 85 ? -11.114 8.501 10.093 1.00 97.62 85 VAL A CA 1
ATOM 648 C C . VAL A 1 85 ? -9.875 9.130 10.711 1.00 97.62 85 VAL A C 1
ATOM 650 O O . VAL A 1 85 ? -9.972 10.213 11.288 1.00 97.62 85 VAL A O 1
ATOM 653 N N . ALA A 1 86 ? -8.742 8.447 10.622 1.00 97.81 86 ALA A N 1
ATOM 654 C CA . ALA A 1 86 ? -7.453 8.916 11.114 1.00 97.81 86 ALA A CA 1
ATOM 655 C C . ALA A 1 86 ? -6.508 9.092 9.924 1.00 97.81 86 ALA A C 1
ATOM 657 O O . ALA A 1 86 ? -6.356 8.160 9.134 1.00 97.81 86 ALA A O 1
ATOM 658 N N . ALA A 1 87 ? -5.913 10.277 9.786 1.00 97.56 87 ALA A N 1
ATOM 659 C CA . ALA A 1 87 ? -4.905 10.551 8.766 1.00 97.56 87 ALA A CA 1
ATOM 660 C C . ALA A 1 87 ? -3.553 9.965 9.176 1.00 97.56 87 ALA A C 1
ATOM 662 O O . ALA A 1 87 ? -3.163 10.065 10.340 1.00 97.56 87 ALA A O 1
ATOM 663 N N . ALA A 1 88 ? -2.838 9.400 8.214 1.00 97.50 88 ALA A N 1
ATOM 664 C CA . ALA A 1 88 ? -1.469 8.938 8.346 1.00 97.50 88 ALA A CA 1
ATOM 665 C C . ALA A 1 88 ? -0.599 9.643 7.310 1.00 97.50 88 ALA A C 1
ATOM 667 O O . ALA A 1 88 ? -0.896 9.597 6.115 1.00 97.50 88 ALA A O 1
ATOM 668 N N . ALA A 1 89 ? 0.464 10.290 7.781 1.00 97.00 89 ALA A N 1
ATOM 669 C CA . ALA A 1 89 ? 1.395 11.022 6.934 1.00 97.00 89 ALA A CA 1
ATOM 670 C C . ALA A 1 89 ? 2.328 10.041 6.209 1.00 97.00 89 ALA A C 1
ATOM 672 O O . ALA A 1 89 ? 2.966 9.199 6.847 1.00 97.00 89 ALA A O 1
ATOM 673 N N . LEU A 1 90 ? 2.373 10.122 4.879 1.00 95.69 90 LEU A N 1
ATOM 674 C CA . LEU A 1 90 ? 3.140 9.220 4.025 1.00 95.69 90 LEU A CA 1
ATOM 675 C C . LEU A 1 90 ? 4.472 9.846 3.629 1.00 95.69 90 LEU A C 1
ATOM 677 O O . LEU A 1 90 ? 4.506 10.915 3.023 1.00 95.69 90 LEU A O 1
ATOM 681 N N . HIS A 1 91 ? 5.548 9.130 3.935 1.00 93.38 91 HIS A N 1
ATOM 682 C CA . HIS A 1 91 ? 6.930 9.480 3.651 1.00 93.38 91 HIS A CA 1
ATOM 683 C C . HIS A 1 91 ? 7.491 8.527 2.601 1.00 93.38 91 HIS A C 1
ATOM 685 O O . HIS A 1 91 ? 7.554 7.312 2.824 1.00 93.38 91 HIS A O 1
ATOM 691 N N . ASP A 1 92 ? 7.897 9.080 1.462 1.00 92.56 92 ASP A N 1
ATOM 692 C CA . ASP A 1 92 ? 8.541 8.302 0.414 1.00 92.56 92 ASP A CA 1
ATOM 693 C C . ASP A 1 92 ? 9.956 7.903 0.834 1.00 92.56 92 ASP A C 1
ATOM 695 O O . ASP A 1 92 ? 10.673 8.637 1.523 1.00 92.56 92 ASP A O 1
ATOM 699 N N . ALA A 1 93 ? 10.351 6.706 0.418 1.00 91.50 93 ALA A N 1
ATOM 700 C CA . ALA A 1 93 ? 11.676 6.177 0.640 1.00 91.50 93 ALA A CA 1
ATOM 701 C C . ALA A 1 93 ? 12.238 5.528 -0.620 1.00 91.50 93 ALA A C 1
ATOM 703 O O . ALA A 1 93 ? 11.547 4.828 -1.369 1.00 91.50 93 ALA A O 1
ATOM 704 N N . HIS A 1 94 ? 13.530 5.751 -0.832 1.00 91.06 94 HIS A N 1
ATOM 705 C CA . HIS A 1 94 ? 14.229 5.355 -2.044 1.00 91.06 94 HIS A CA 1
ATOM 706 C C . HIS A 1 94 ? 15.523 4.604 -1.718 1.00 91.06 94 HIS A C 1
ATOM 708 O O . HIS A 1 94 ? 16.135 4.846 -0.674 1.00 91.06 94 HIS A O 1
ATOM 714 N N . PRO A 1 95 ? 15.969 3.700 -2.604 1.00 91.06 95 PRO A N 1
ATOM 715 C CA . PRO A 1 95 ? 17.296 3.113 -2.500 1.00 91.06 95 PRO A CA 1
ATOM 716 C C . PRO A 1 95 ? 18.391 4.184 -2.485 1.00 91.06 95 PRO A C 1
ATOM 718 O O . PRO A 1 95 ? 18.331 5.160 -3.237 1.00 91.06 95 PRO A O 1
ATOM 721 N N . ASP A 1 96 ? 19.430 3.951 -1.687 1.00 86.38 96 ASP A N 1
ATOM 722 C CA . ASP A 1 96 ? 20.643 4.774 -1.652 1.00 86.38 96 ASP A CA 1
ATOM 723 C C . ASP A 1 96 ? 21.581 4.423 -2.823 1.00 86.38 96 ASP A C 1
ATOM 725 O O . ASP A 1 96 ? 22.684 3.901 -2.657 1.00 86.38 96 ASP A O 1
ATOM 729 N N . GLY A 1 97 ? 21.088 4.634 -4.046 1.00 89.12 97 GLY A N 1
ATOM 730 C CA . GLY A 1 97 ? 21.849 4.460 -5.280 1.00 89.12 97 GLY A CA 1
ATOM 731 C C . GLY A 1 97 ? 21.189 3.571 -6.342 1.00 89.12 97 GLY A C 1
ATOM 732 O O . GLY A 1 97 ? 20.196 2.882 -6.092 1.00 89.12 97 GLY A O 1
ATOM 733 N N . PRO A 1 98 ? 21.746 3.580 -7.568 1.00 90.50 98 PRO A N 1
ATOM 734 C CA . PRO A 1 98 ? 21.108 3.001 -8.753 1.00 90.50 98 PRO A CA 1
ATOM 735 C C . PRO A 1 98 ? 21.078 1.469 -8.768 1.00 90.50 98 PRO A C 1
ATOM 737 O O . PRO A 1 98 ? 20.341 0.893 -9.568 1.00 90.50 98 PRO A O 1
ATOM 740 N N . GLU A 1 99 ? 21.852 0.817 -7.898 1.00 91.69 99 GLU A N 1
ATOM 741 C CA . GLU A 1 99 ? 21.864 -0.643 -7.732 1.00 91.69 99 GLU A CA 1
ATOM 742 C C . GLU A 1 99 ? 20.558 -1.165 -7.105 1.00 91.69 99 GLU A C 1
ATOM 744 O O . GLU A 1 99 ? 20.234 -2.348 -7.214 1.00 91.69 99 GLU A O 1
ATOM 749 N N . GLY A 1 100 ? 19.769 -0.275 -6.491 1.00 92.00 100 GLY A N 1
ATOM 750 C CA . GLY A 1 100 ? 18.543 -0.632 -5.794 1.00 92.00 100 GLY A CA 1
ATOM 751 C C . GLY A 1 100 ? 18.791 -1.147 -4.376 1.00 92.00 100 GLY A C 1
ATOM 752 O O . GLY A 1 100 ? 19.862 -0.964 -3.802 1.00 92.00 100 GLY A O 1
ATOM 753 N N . VAL A 1 101 ? 17.768 -1.770 -3.791 1.00 91.31 101 VAL A N 1
ATOM 754 C CA . VAL A 1 101 ? 17.816 -2.335 -2.439 1.00 91.31 101 VAL A CA 1
ATOM 755 C C . VAL A 1 101 ? 17.154 -3.714 -2.391 1.00 91.31 101 VAL A C 1
ATOM 757 O O . VAL A 1 101 ? 16.101 -3.946 -2.990 1.00 91.31 101 VAL A O 1
ATOM 760 N N . ASP A 1 102 ? 17.760 -4.639 -1.648 1.00 90.06 102 ASP A N 1
ATOM 761 C CA . ASP A 1 102 ? 17.147 -5.918 -1.290 1.00 90.06 102 ASP A CA 1
ATOM 762 C C . ASP A 1 102 ? 16.546 -5.820 0.113 1.00 90.06 102 ASP A C 1
ATOM 764 O O . ASP A 1 102 ? 17.251 -5.906 1.113 1.00 90.06 102 ASP A O 1
ATOM 768 N N . LEU A 1 103 ? 15.228 -5.660 0.212 1.00 87.38 103 LEU A N 1
ATOM 769 C CA . 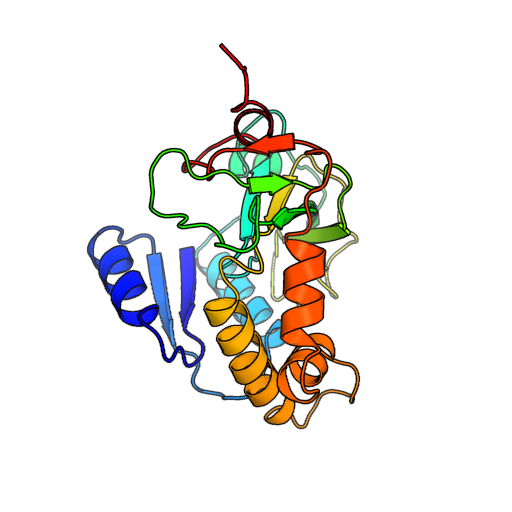LEU A 1 103 ? 14.544 -5.513 1.502 1.00 87.38 103 LEU A CA 1
ATOM 770 C C . LEU A 1 103 ? 14.587 -6.781 2.378 1.00 87.38 103 LEU A C 1
ATOM 772 O O . LEU A 1 103 ? 14.180 -6.723 3.535 1.00 87.38 103 LEU A O 1
ATOM 776 N N . THR A 1 104 ? 15.066 -7.915 1.856 1.00 83.94 104 THR A N 1
ATOM 777 C CA . THR A 1 104 ? 15.238 -9.155 2.630 1.00 83.94 104 THR A CA 1
ATOM 778 C C . THR A 1 104 ? 16.612 -9.261 3.290 1.00 83.94 104 THR A C 1
ATOM 780 O O . THR A 1 104 ? 16.791 -10.042 4.228 1.00 83.94 104 THR A O 1
ATOM 783 N N . ALA A 1 105 ? 17.581 -8.465 2.834 1.00 84.06 105 ALA A N 1
ATOM 784 C CA . ALA A 1 105 ? 18.919 -8.446 3.395 1.00 84.06 105 ALA A CA 1
ATOM 785 C C . ALA A 1 105 ? 18.957 -7.657 4.714 1.00 84.06 105 ALA A C 1
ATOM 787 O O . ALA A 1 105 ? 18.410 -6.558 4.842 1.00 84.06 105 ALA A O 1
ATOM 788 N N . ALA A 1 106 ? 19.645 -8.213 5.712 1.00 76.19 106 ALA A N 1
ATOM 789 C CA . ALA A 1 106 ? 19.884 -7.514 6.966 1.00 76.19 106 ALA A CA 1
ATOM 790 C C . ALA A 1 106 ? 20.748 -6.266 6.723 1.00 76.19 106 ALA A C 1
ATOM 792 O O . ALA A 1 106 ? 21.782 -6.338 6.060 1.00 76.19 106 ALA A O 1
ATOM 793 N N . GLY A 1 107 ? 20.339 -5.132 7.298 1.00 74.06 107 GLY A N 1
ATOM 794 C CA . GLY A 1 107 ? 21.070 -3.870 7.169 1.00 74.06 107 GLY A CA 1
ATOM 795 C C . GLY A 1 107 ? 20.820 -3.116 5.862 1.00 74.06 107 GLY A C 1
ATOM 796 O O . GLY A 1 107 ? 21.565 -2.186 5.567 1.00 74.06 107 GLY A O 1
ATOM 797 N N . SER A 1 108 ? 19.792 -3.485 5.092 1.00 82.69 108 SER A N 1
ATOM 798 C CA . SER A 1 108 ? 19.344 -2.701 3.940 1.00 82.69 108 SER A CA 1
ATOM 799 C C . SER A 1 108 ? 18.995 -1.272 4.330 1.00 82.69 108 SER A C 1
ATOM 801 O O . SER A 1 108 ? 18.333 -1.046 5.342 1.00 82.69 108 SER A O 1
ATOM 803 N N . ARG A 1 109 ? 19.468 -0.323 3.517 1.00 79.19 109 ARG A N 1
ATOM 804 C CA . ARG A 1 109 ? 19.389 1.117 3.773 1.00 79.19 109 ARG A CA 1
ATOM 805 C C . ARG A 1 109 ? 18.471 1.782 2.765 1.00 79.19 109 ARG A C 1
ATOM 807 O O . ARG A 1 109 ? 18.514 1.468 1.576 1.00 79.19 109 ARG A O 1
ATOM 814 N N . LEU A 1 110 ? 17.675 2.717 3.256 1.00 87.38 110 LEU A N 1
ATOM 815 C CA . LEU A 1 110 ? 16.808 3.567 2.451 1.00 87.38 110 LEU A CA 1
ATOM 816 C C . LEU A 1 110 ? 17.030 5.026 2.833 1.00 87.38 110 LEU A C 1
ATOM 818 O O . LEU A 1 110 ? 17.278 5.330 4.001 1.00 87.38 110 LEU A O 1
ATOM 822 N N . LEU A 1 111 ? 16.893 5.906 1.848 1.00 87.12 111 LEU A N 1
ATOM 823 C CA . LEU A 1 111 ? 16.815 7.349 2.027 1.00 87.12 111 LEU A CA 1
ATOM 824 C C . LEU A 1 111 ? 15.346 7.733 2.167 1.00 87.12 111 LEU A C 1
ATOM 826 O O . LEU A 1 111 ? 14.568 7.468 1.253 1.00 87.12 111 LEU A O 1
ATOM 830 N N . VAL A 1 112 ? 14.974 8.347 3.287 1.00 87.44 112 VAL A N 1
ATOM 831 C CA . VAL A 1 112 ? 13.584 8.737 3.573 1.00 87.44 112 VAL A CA 1
ATOM 832 C C . VAL A 1 112 ? 13.403 10.238 3.397 1.00 87.44 112 VAL A C 1
ATOM 834 O O . VAL A 1 112 ? 14.240 11.020 3.854 1.00 87.44 112 VAL A O 1
ATOM 837 N N . GLU A 1 113 ? 12.298 10.644 2.776 1.00 87.56 113 GLU A N 1
ATOM 838 C CA . GLU A 1 113 ? 11.850 12.035 2.741 1.00 87.56 113 GLU A CA 1
ATOM 839 C C . GLU A 1 113 ? 11.183 12.414 4.074 1.00 87.56 113 GLU A C 1
ATOM 841 O O . GLU A 1 113 ? 10.184 11.822 4.484 1.00 87.56 113 GLU A O 1
ATOM 846 N N . THR A 1 114 ? 11.729 13.400 4.797 1.00 82.81 114 THR A N 1
ATOM 847 C CA . THR A 1 114 ? 11.188 13.777 6.122 1.00 82.81 114 THR A CA 1
ATOM 848 C C . THR A 1 114 ? 9.893 14.563 6.055 1.00 82.81 114 THR A C 1
ATOM 850 O O . THR A 1 114 ? 9.163 14.590 7.039 1.00 82.81 114 THR A O 1
ATOM 853 N N . GLU A 1 115 ? 9.613 15.215 4.930 1.00 87.75 115 GLU A N 1
ATOM 854 C CA . GLU A 1 115 ? 8.329 15.867 4.705 1.00 87.75 115 GLU A CA 1
ATOM 855 C C . GLU A 1 115 ? 7.378 14.859 4.062 1.00 87.75 115 GLU A C 1
ATOM 857 O O . GLU A 1 115 ? 7.778 14.165 3.124 1.00 87.75 115 GLU A O 1
ATOM 862 N N . PRO A 1 116 ? 6.135 14.740 4.548 1.00 90.94 116 PRO A N 1
ATOM 863 C CA . PRO A 1 116 ? 5.193 13.820 3.949 1.00 90.94 116 PRO A CA 1
ATOM 864 C C . PRO A 1 116 ? 4.742 14.327 2.577 1.00 90.94 116 PRO A C 1
ATOM 866 O O . PRO A 1 116 ? 4.385 15.495 2.414 1.00 90.94 116 PRO A O 1
ATOM 869 N N . ASN A 1 117 ? 4.708 13.430 1.596 1.00 88.12 117 ASN A N 1
ATOM 870 C CA . ASN A 1 117 ? 4.224 13.727 0.248 1.00 88.12 117 ASN A CA 1
ATOM 871 C C . ASN A 1 117 ? 2.690 13.867 0.241 1.00 88.12 117 ASN A C 1
ATOM 873 O O . ASN A 1 117 ? 2.109 14.746 -0.398 1.00 88.12 117 ASN A O 1
ATOM 877 N N . THR A 1 118 ? 2.012 12.995 0.985 1.00 94.06 118 THR A N 1
ATOM 878 C CA . THR A 1 118 ? 0.550 12.937 1.040 1.00 94.06 118 THR A CA 1
ATOM 879 C C . THR A 1 118 ? 0.076 12.275 2.333 1.00 94.06 118 THR A C 1
ATOM 881 O O . THR A 1 118 ? 0.877 11.906 3.192 1.00 94.06 118 THR A O 1
ATOM 884 N N . GLU A 1 119 ? -1.234 12.114 2.476 1.00 95.62 119 GLU A N 1
ATOM 885 C CA . GLU A 1 119 ? -1.851 11.392 3.584 1.00 95.62 119 GLU A CA 1
ATOM 886 C C . GLU A 1 119 ? -2.703 10.239 3.062 1.00 95.62 119 GLU A C 1
ATOM 888 O O . GLU A 1 119 ? -3.363 10.355 2.028 1.00 95.62 119 GLU A O 1
ATOM 893 N N . LYS A 1 120 ? -2.738 9.140 3.812 1.00 97.25 120 LYS A N 1
ATOM 894 C CA . LYS A 1 120 ? -3.745 8.081 3.660 1.00 97.25 120 LYS A CA 1
ATOM 895 C C . LYS A 1 120 ? -4.551 7.942 4.940 1.00 97.25 120 LYS A C 1
ATOM 897 O O . LYS A 1 120 ? -4.246 8.586 5.943 1.00 97.25 120 LYS A O 1
ATOM 902 N N . VAL A 1 121 ? -5.602 7.125 4.916 1.00 97.62 121 VAL A N 1
ATOM 903 C CA . VAL A 1 121 ? -6.505 6.999 6.063 1.00 97.62 121 VAL A CA 1
ATOM 904 C C . VAL A 1 121 ? -6.653 5.578 6.587 1.00 97.62 121 VAL A C 1
ATOM 906 O O . VAL A 1 121 ? -6.832 4.619 5.839 1.00 97.62 121 VAL A O 1
ATOM 909 N N . ALA A 1 122 ? -6.665 5.469 7.913 1.00 98.06 122 ALA A N 1
ATOM 910 C CA . ALA A 1 122 ? -7.298 4.362 8.614 1.00 98.06 122 ALA A CA 1
ATOM 911 C C . ALA A 1 122 ? -8.740 4.755 8.954 1.00 98.06 122 ALA A C 1
ATOM 913 O O . ALA A 1 122 ? -9.032 5.927 9.216 1.00 98.06 122 ALA A O 1
ATOM 914 N N . ILE A 1 123 ? -9.654 3.787 8.955 1.00 97.88 123 ILE A N 1
ATOM 915 C CA . ILE A 1 123 ? -11.084 4.049 9.149 1.00 97.88 123 ILE A CA 1
ATOM 916 C C . ILE A 1 123 ? -11.703 3.157 10.214 1.00 97.88 123 ILE A C 1
ATOM 918 O O . ILE A 1 123 ? -11.337 1.998 10.367 1.00 97.88 123 ILE A O 1
ATOM 922 N N . ARG A 1 124 ? -12.696 3.692 10.915 1.00 96.81 124 ARG A N 1
ATOM 923 C CA . ARG A 1 124 ? -13.557 2.995 11.874 1.00 96.81 124 ARG A CA 1
ATOM 924 C C . ARG A 1 124 ? -14.990 3.008 11.342 1.00 96.81 124 ARG A C 1
ATOM 926 O O . ARG A 1 124 ? -15.774 3.904 11.678 1.00 96.81 124 ARG A O 1
ATOM 933 N N . PRO A 1 125 ? -15.322 2.083 10.424 1.00 92.06 125 PRO A N 1
ATOM 934 C CA . PRO A 1 125 ? -16.616 2.068 9.764 1.00 92.06 125 PRO A CA 1
ATOM 935 C C . PRO A 1 125 ? -17.674 1.370 10.633 1.00 92.06 125 PRO A C 1
ATOM 937 O O . PRO A 1 125 ? -17.502 0.230 11.049 1.00 92.06 125 PRO A O 1
ATOM 940 N N . GLU A 1 126 ? -18.825 2.009 10.847 1.00 91.38 126 GLU A N 1
ATOM 941 C CA . GLU A 1 126 ? -19.996 1.364 11.483 1.00 91.38 126 GLU A CA 1
ATOM 942 C C . GLU A 1 126 ? -20.865 0.594 10.473 1.00 91.38 126 GLU A C 1
ATOM 944 O O . GLU A 1 126 ? -21.649 -0.285 10.835 1.00 91.38 126 GLU A O 1
ATOM 949 N N . GLY A 1 127 ? -20.697 0.893 9.185 1.00 93.56 127 GLY A N 1
ATOM 950 C CA . GLY A 1 127 ? -21.410 0.281 8.071 1.00 93.56 127 GLY A CA 1
ATOM 951 C C . GLY A 1 127 ? -20.528 0.193 6.831 1.00 93.56 127 GLY A C 1
ATOM 952 O O . GLY A 1 127 ? -19.306 0.122 6.935 1.00 93.56 127 GLY A O 1
ATOM 953 N N . TRP A 1 128 ? -21.150 0.186 5.655 1.00 95.56 128 TRP A N 1
ATOM 954 C CA . TRP A 1 128 ? -20.411 0.330 4.402 1.00 95.56 128 TRP A CA 1
ATOM 955 C C . TRP A 1 128 ? -19.758 1.717 4.330 1.00 95.56 128 TRP A C 1
ATOM 957 O O . TRP A 1 128 ? -20.387 2.700 4.719 1.00 95.56 128 TRP A O 1
ATOM 967 N N . ALA A 1 129 ? -18.525 1.788 3.831 1.00 95.25 129 ALA A N 1
ATOM 968 C CA . ALA A 1 129 ? -17.810 3.038 3.595 1.00 95.25 129 ALA A CA 1
ATOM 969 C C . ALA A 1 129 ? -17.114 2.980 2.231 1.00 95.25 129 ALA A C 1
ATOM 971 O O . ALA A 1 129 ? -16.388 2.021 1.958 1.00 95.25 129 ALA A O 1
ATOM 972 N N . TRP A 1 130 ? -17.321 3.997 1.392 1.00 96.06 130 TRP A N 1
ATOM 973 C CA . TRP A 1 130 ? -16.552 4.170 0.163 1.00 96.06 130 TRP A CA 1
ATOM 974 C C . TRP A 1 130 ? -15.177 4.758 0.467 1.00 96.06 130 TRP A C 1
ATOM 976 O O . TRP A 1 130 ? -15.060 5.884 0.942 1.00 96.06 130 TRP A O 1
ATOM 986 N N . VAL A 1 131 ? -14.135 3.985 0.184 1.00 94.62 131 VAL A N 1
ATOM 987 C CA . VAL A 1 131 ? -12.734 4.408 0.248 1.00 94.62 131 VAL A CA 1
ATOM 988 C C . VAL A 1 131 ? -12.351 5.001 -1.103 1.00 94.62 131 VAL A C 1
ATOM 990 O O . VAL A 1 131 ? -12.632 4.406 -2.144 1.00 94.62 131 VAL A O 1
ATOM 993 N N . ASP A 1 132 ? -11.724 6.172 -1.082 1.00 92.06 132 ASP A N 1
ATOM 994 C CA . ASP A 1 132 ? -11.223 6.829 -2.284 1.00 92.06 132 ASP A CA 1
ATOM 995 C C . ASP A 1 132 ? -9.998 6.104 -2.859 1.00 92.06 132 ASP A C 1
ATOM 997 O O . ASP A 1 132 ? -9.293 5.366 -2.167 1.00 92.06 132 ASP A O 1
ATOM 1001 N N . MET A 1 133 ? -9.727 6.323 -4.142 1.00 89.31 133 MET A N 1
ATOM 1002 C CA . MET A 1 133 ? -8.534 5.790 -4.790 1.00 89.31 133 MET A CA 1
ATOM 1003 C C . MET A 1 133 ? -7.266 6.241 -4.055 1.00 89.31 133 MET A C 1
ATOM 1005 O O . MET A 1 133 ? -7.176 7.373 -3.590 1.00 89.31 133 MET A O 1
ATOM 1009 N N . GLY A 1 134 ? -6.290 5.343 -3.938 1.00 90.81 134 GLY A N 1
ATOM 1010 C CA . GLY A 1 134 ? -5.061 5.564 -3.181 1.00 90.81 134 GLY A CA 1
ATOM 1011 C C . GLY A 1 134 ? -5.251 5.506 -1.664 1.00 90.81 134 GLY A C 1
ATOM 1012 O O . GLY A 1 134 ? -4.307 5.778 -0.936 1.00 90.81 134 GLY A O 1
ATOM 1013 N N . ASN A 1 135 ? -6.440 5.153 -1.162 1.00 95.50 135 ASN A N 1
ATOM 1014 C CA . ASN A 1 135 ? -6.772 5.156 0.269 1.00 95.50 135 ASN A CA 1
ATOM 1015 C C . ASN A 1 135 ? -6.591 6.537 0.940 1.00 95.50 135 ASN A C 1
ATOM 1017 O O . ASN A 1 135 ? -6.355 6.613 2.145 1.00 95.50 135 ASN A O 1
ATOM 1021 N N . HIS A 1 136 ? -6.703 7.635 0.182 1.00 94.75 136 HIS A N 1
ATOM 1022 C CA . HIS A 1 136 ? -6.492 9.001 0.687 1.00 94.75 136 HIS A CA 1
ATOM 1023 C C . HIS A 1 136 ? -7.636 9.521 1.562 1.00 94.75 136 HIS A C 1
ATOM 1025 O O . HIS A 1 136 ? -7.453 10.424 2.375 1.00 94.75 136 HIS A O 1
ATOM 1031 N N . SER A 1 137 ? -8.842 8.979 1.395 1.00 93.81 137 SER A N 1
ATOM 1032 C CA . SER A 1 137 ? -10.003 9.380 2.183 1.00 93.81 137 SER A CA 1
ATOM 1033 C C . SER A 1 137 ? -11.069 8.287 2.212 1.00 93.81 137 SER A C 1
ATOM 1035 O O . SER A 1 137 ? -11.022 7.323 1.447 1.00 93.81 137 SER A O 1
ATOM 1037 N N . ALA A 1 138 ? -12.049 8.444 3.101 1.00 93.38 138 ALA A N 1
ATOM 1038 C CA . ALA A 1 138 ? -13.305 7.710 3.038 1.00 93.38 138 ALA A CA 1
ATOM 1039 C C . ALA A 1 138 ? -14.435 8.694 2.738 1.00 93.38 138 ALA A C 1
ATOM 1041 O O . ALA A 1 138 ? -14.763 9.544 3.564 1.00 93.38 138 ALA A O 1
ATOM 1042 N N . LEU A 1 139 ? -15.004 8.573 1.541 1.00 88.62 139 LEU A N 1
ATOM 1043 C CA . LEU A 1 139 ? -15.894 9.547 0.914 1.00 88.62 139 LEU A CA 1
ATOM 1044 C C . LEU A 1 139 ? -17.204 9.752 1.686 1.00 88.62 139 LEU A C 1
ATOM 1046 O O . LEU A 1 139 ? -17.733 10.861 1.705 1.00 88.62 139 LEU A O 1
ATOM 1050 N N . ASP A 1 140 ? -17.705 8.704 2.346 1.00 88.00 140 ASP A N 1
ATOM 1051 C CA . ASP A 1 140 ? -18.957 8.761 3.119 1.00 88.00 140 ASP A CA 1
ATOM 1052 C C . ASP A 1 140 ? -18.741 8.930 4.628 1.00 88.00 140 ASP A C 1
ATOM 1054 O O . ASP A 1 140 ? -19.700 8.917 5.404 1.00 88.00 140 ASP A O 1
ATOM 1058 N N . LEU A 1 141 ? -17.486 9.029 5.072 1.00 88.25 141 LEU A N 1
ATOM 1059 C CA . LEU A 1 141 ? -17.156 9.249 6.475 1.00 88.25 141 LEU A CA 1
ATOM 1060 C C . LEU A 1 141 ? -16.784 10.717 6.718 1.00 88.25 141 LEU A C 1
ATOM 1062 O O . LEU A 1 141 ? -16.652 11.529 5.804 1.00 88.25 141 LEU A O 1
ATOM 1066 N N . ALA A 1 142 ? -16.658 11.077 7.996 1.00 85.62 142 ALA A N 1
ATOM 1067 C CA . ALA A 1 142 ? -16.194 12.402 8.388 1.00 85.62 142 ALA A CA 1
ATOM 1068 C C . ALA A 1 142 ? -14.770 12.671 7.868 1.00 85.62 142 ALA A C 1
ATOM 1070 O O . ALA A 1 142 ? -14.023 11.744 7.555 1.00 85.62 142 ALA A O 1
ATOM 1071 N N . ARG A 1 143 ? -14.376 13.952 7.841 1.00 89.38 143 ARG A N 1
ATOM 1072 C CA . ARG A 1 143 ? -12.983 14.337 7.577 1.00 89.38 143 ARG A CA 1
ATOM 1073 C C . ARG A 1 143 ? -12.037 13.579 8.509 1.00 89.38 143 ARG A C 1
ATOM 1075 O O . ARG A 1 143 ? -12.377 13.332 9.669 1.00 89.38 143 ARG A O 1
ATOM 1082 N N . SER A 1 144 ? -10.859 13.251 7.993 1.00 92.44 144 SER A N 1
ATOM 1083 C CA . SER A 1 144 ? -9.792 12.665 8.790 1.00 92.44 144 SER A CA 1
ATOM 1084 C C . SER A 1 144 ? -9.420 13.585 9.951 1.00 92.44 144 SER A C 1
ATOM 1086 O O . SER A 1 144 ? -9.313 14.804 9.802 1.00 92.44 144 SER A O 1
ATOM 1088 N N . ALA A 1 145 ? -9.248 12.987 11.125 1.00 95.12 145 ALA A N 1
ATOM 1089 C CA . ALA A 1 145 ? -8.562 13.627 12.231 1.00 95.12 145 ALA A CA 1
ATOM 1090 C C . ALA A 1 145 ? -7.046 13.452 12.036 1.00 95.12 145 ALA A C 1
ATOM 1092 O O . ALA A 1 145 ? -6.619 12.345 11.682 1.00 95.12 145 ALA A O 1
ATOM 1093 N N . PRO A 1 146 ? -6.236 14.497 12.279 1.00 95.12 146 PRO A N 1
ATOM 1094 C CA . PRO A 1 146 ? -4.789 14.347 12.382 1.00 95.12 146 PRO A CA 1
ATOM 1095 C C . PRO A 1 146 ? -4.429 13.284 13.423 1.00 95.12 146 PRO A C 1
ATOM 1097 O O . PRO A 1 146 ? -5.126 13.141 14.431 1.00 95.12 146 PRO A O 1
ATOM 1100 N N . SER A 1 147 ? -3.352 12.540 13.186 1.00 96.38 147 SER A N 1
ATOM 1101 C CA . SER A 1 147 ? -2.881 11.521 14.120 1.00 96.38 147 SER A CA 1
ATOM 1102 C C . SER A 1 147 ? -1.368 11.323 14.041 1.00 96.38 147 SER A C 1
ATOM 1104 O O . SER A 1 147 ? -0.692 11.846 13.154 1.00 96.38 147 SER A O 1
ATOM 1106 N N . GLU A 1 148 ? -0.844 10.516 14.958 1.00 96.19 148 GLU A N 1
ATOM 1107 C CA . GLU A 1 148 ? 0.570 10.139 14.984 1.00 96.19 148 GLU A CA 1
ATOM 1108 C C . GLU A 1 148 ? 0.915 8.973 14.049 1.00 96.19 148 GLU A C 1
ATOM 1110 O O . GLU A 1 148 ? 2.030 8.458 14.075 1.00 96.19 148 GLU A O 1
ATOM 1115 N N . LEU A 1 149 ? -0.019 8.549 13.196 1.00 96.88 149 LEU A N 1
ATOM 1116 C CA . LEU A 1 149 ? 0.232 7.511 12.203 1.00 96.88 149 LEU A CA 1
ATOM 1117 C C . LEU A 1 149 ? 1.179 8.015 11.109 1.00 96.88 149 LEU A C 1
ATOM 1119 O O . LEU A 1 149 ? 1.096 9.162 10.652 1.00 96.88 149 LEU A O 1
ATOM 1123 N N . ARG A 1 150 ? 2.070 7.124 10.678 1.00 95.50 150 ARG A N 1
ATOM 1124 C CA . ARG A 1 150 ? 3.059 7.357 9.624 1.00 95.50 150 ARG A CA 1
ATOM 1125 C C . ARG A 1 150 ? 3.082 6.169 8.670 1.00 95.50 150 ARG A C 1
ATOM 1127 O O . ARG A 1 150 ? 2.808 5.033 9.065 1.00 95.50 150 ARG A O 1
ATOM 1134 N N . ILE A 1 151 ? 3.423 6.434 7.418 1.00 95.06 151 ILE A N 1
ATOM 1135 C CA . ILE A 1 151 ? 3.598 5.414 6.387 1.00 95.06 151 ILE A CA 1
ATOM 1136 C C . ILE A 1 151 ? 4.977 5.607 5.785 1.00 95.06 151 ILE A C 1
ATOM 1138 O O . ILE A 1 151 ? 5.273 6.675 5.260 1.00 95.06 151 ILE A O 1
ATOM 1142 N N . LEU A 1 152 ? 5.798 4.566 5.837 1.00 93.50 152 LEU A N 1
ATOM 1143 C CA . LEU A 1 152 ? 6.989 4.474 5.010 1.00 93.50 152 LEU A CA 1
ATOM 1144 C C . LEU A 1 152 ? 6.591 3.815 3.686 1.00 93.50 152 LEU A C 1
ATOM 1146 O O . LEU A 1 152 ? 6.188 2.651 3.674 1.00 93.50 152 LEU A O 1
ATOM 1150 N N . HIS A 1 153 ? 6.687 4.555 2.588 1.00 94.62 153 HIS A N 1
ATOM 1151 C CA . HIS A 1 153 ? 6.300 4.093 1.259 1.00 94.62 153 HIS A CA 1
ATOM 1152 C C . HIS A 1 153 ? 7.546 3.844 0.407 1.00 94.62 153 HIS A C 1
ATOM 1154 O O . HIS A 1 153 ? 8.336 4.752 0.160 1.00 94.62 153 HIS A O 1
ATOM 1160 N N . ILE A 1 154 ? 7.735 2.598 -0.034 1.00 93.62 154 ILE A N 1
ATOM 1161 C CA . ILE A 1 154 ? 8.898 2.170 -0.825 1.00 93.62 154 ILE A CA 1
ATOM 1162 C C . ILE A 1 154 ? 8.407 1.740 -2.215 1.00 93.62 154 ILE A C 1
ATOM 1164 O O . ILE A 1 154 ? 8.359 0.542 -2.519 1.00 93.62 154 ILE A O 1
ATOM 1168 N N . PRO A 1 155 ? 8.024 2.688 -3.091 1.00 92.69 155 PRO A N 1
ATOM 1169 C CA . PRO A 1 155 ? 7.363 2.359 -4.353 1.00 92.69 155 PRO A CA 1
ATOM 1170 C C . PRO A 1 155 ? 8.244 1.521 -5.283 1.00 92.69 155 PRO A C 1
ATOM 1172 O O . PRO A 1 155 ? 7.726 0.692 -6.051 1.00 92.69 155 PRO A O 1
ATOM 1175 N N . TYR A 1 156 ? 9.56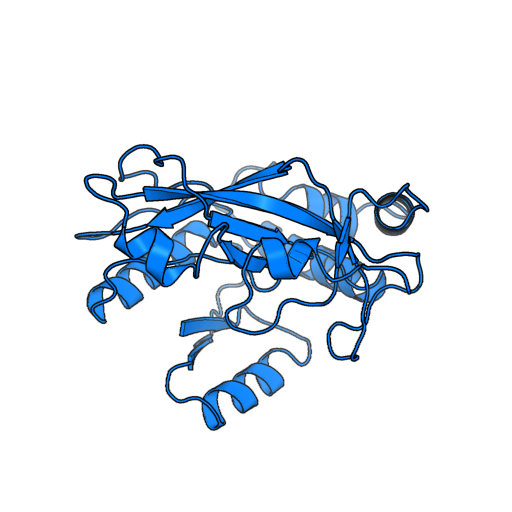4 1.744 -5.217 1.00 93.62 156 TYR A N 1
ATOM 1176 C CA . TYR A 1 156 ? 10.551 1.147 -6.105 1.00 93.62 156 TYR A CA 1
ATOM 1177 C C . TYR A 1 156 ? 11.784 0.646 -5.351 1.00 93.62 156 TYR A C 1
ATOM 1179 O O . TYR A 1 156 ? 12.379 1.370 -4.557 1.00 93.62 156 TYR A O 1
ATOM 1187 N N . ARG A 1 157 ? 12.201 -0.588 -5.652 1.00 92.88 157 ARG A N 1
ATOM 1188 C CA . ARG A 1 157 ? 13.394 -1.232 -5.068 1.00 92.88 157 ARG A CA 1
ATOM 1189 C C . ARG A 1 157 ? 14.493 -1.531 -6.083 1.00 92.88 157 ARG A C 1
ATOM 1191 O O . ARG A 1 157 ? 15.641 -1.705 -5.704 1.00 92.88 157 ARG A O 1
ATOM 1198 N N . SER A 1 158 ? 14.156 -1.591 -7.368 1.00 94.38 158 SER A N 1
ATOM 1199 C CA . SER A 1 158 ? 15.111 -1.735 -8.471 1.00 94.38 158 SER A CA 1
ATOM 1200 C C . SER A 1 158 ? 14.496 -1.212 -9.767 1.00 94.38 158 SER A C 1
ATOM 1202 O O . SER A 1 158 ? 13.271 -1.226 -9.919 1.00 94.38 158 SER A O 1
ATOM 1204 N N . LEU A 1 159 ? 15.327 -0.837 -10.744 1.00 94.94 159 LEU A N 1
ATOM 1205 C CA . LEU A 1 159 ? 14.854 -0.439 -12.077 1.00 94.94 159 LEU A CA 1
ATOM 1206 C C . LEU A 1 159 ? 14.001 -1.535 -12.742 1.00 94.94 159 LEU A C 1
ATOM 1208 O O . LEU A 1 159 ? 12.987 -1.253 -13.381 1.00 94.94 159 LEU A O 1
ATOM 1212 N N . GLY A 1 160 ? 14.390 -2.804 -12.574 1.00 94.31 160 GLY A N 1
ATOM 1213 C CA . GLY A 1 160 ? 13.638 -3.942 -13.106 1.00 94.31 160 GLY A CA 1
ATOM 1214 C C . GLY A 1 160 ? 12.240 -4.057 -12.495 1.00 94.31 160 GLY A C 1
ATOM 1215 O O . GLY A 1 160 ? 11.261 -4.227 -13.223 1.00 94.31 160 GLY A O 1
ATOM 1216 N N . GLN A 1 161 ? 12.128 -3.901 -11.171 1.00 93.56 161 GLN A N 1
ATOM 1217 C CA . GLN A 1 161 ? 10.833 -3.910 -10.491 1.00 93.56 161 GLN A CA 1
ATOM 1218 C C . GLN A 1 161 ? 9.992 -2.676 -10.842 1.00 93.56 161 GLN A C 1
ATOM 1220 O O . GLN A 1 161 ? 8.794 -2.826 -11.075 1.00 93.56 161 GLN A O 1
ATOM 1225 N N . MET A 1 162 ? 10.596 -1.490 -10.954 1.00 94.56 162 MET A N 1
ATOM 1226 C CA . MET A 1 162 ? 9.908 -0.279 -11.411 1.00 94.56 162 MET A CA 1
ATOM 1227 C C . MET A 1 162 ? 9.289 -0.485 -12.800 1.00 94.56 162 MET A C 1
ATOM 1229 O O . MET A 1 162 ? 8.121 -0.157 -13.010 1.00 94.56 162 MET A O 1
ATOM 1233 N N . ARG A 1 163 ? 10.024 -1.117 -13.729 1.00 94.19 163 ARG A N 1
ATOM 1234 C CA . ARG A 1 163 ? 9.521 -1.447 -15.074 1.00 94.19 163 ARG A CA 1
ATOM 1235 C C . ARG A 1 163 ? 8.351 -2.412 -15.041 1.00 94.19 163 ARG A C 1
ATOM 1237 O O . ARG A 1 163 ? 7.338 -2.153 -15.688 1.00 94.19 163 ARG A O 1
ATOM 1244 N N . ALA A 1 164 ? 8.470 -3.499 -14.284 1.00 92.62 164 ALA A N 1
ATOM 1245 C CA . ALA A 1 164 ? 7.383 -4.460 -14.139 1.00 92.62 164 ALA A CA 1
ATOM 1246 C C . ALA A 1 164 ? 6.125 -3.795 -13.553 1.00 92.62 164 ALA A C 1
ATOM 1248 O O . ALA A 1 164 ? 5.029 -3.977 -14.082 1.00 92.62 164 ALA A O 1
ATOM 1249 N N . LYS A 1 165 ? 6.290 -2.959 -12.517 1.00 92.12 165 LYS A N 1
ATOM 1250 C CA . LYS A 1 165 ? 5.197 -2.203 -11.890 1.00 92.12 165 LYS A CA 1
ATOM 1251 C C . LYS A 1 165 ? 4.525 -1.246 -12.877 1.00 92.12 165 LYS A C 1
ATOM 1253 O O . LYS A 1 165 ? 3.301 -1.251 -12.967 1.00 92.12 165 LYS A O 1
ATOM 1258 N N . ALA A 1 166 ? 5.299 -0.488 -13.656 1.00 92.75 166 ALA A N 1
ATOM 1259 C CA . ALA A 1 166 ? 4.766 0.429 -14.663 1.00 92.75 166 ALA A CA 1
ATOM 1260 C C . ALA A 1 166 ? 3.966 -0.300 -15.755 1.00 92.75 166 ALA A C 1
ATOM 1262 O O . ALA A 1 166 ? 2.843 0.098 -16.056 1.00 92.75 166 ALA A O 1
ATOM 1263 N N . VAL A 1 167 ? 4.497 -1.398 -16.309 1.00 92.12 167 VAL A N 1
ATOM 1264 C CA . VAL A 1 167 ? 3.812 -2.179 -17.357 1.00 92.12 167 VAL A CA 1
ATOM 1265 C C . VAL A 1 167 ? 2.517 -2.799 -16.830 1.00 92.12 167 VAL A C 1
ATOM 1267 O O . VAL A 1 167 ? 1.466 -2.649 -17.457 1.00 92.12 167 VAL A O 1
ATOM 1270 N N . ASN A 1 168 ? 2.569 -3.450 -15.665 1.00 91.44 168 ASN A N 1
ATOM 1271 C CA . ASN A 1 168 ? 1.399 -4.095 -15.070 1.00 91.44 168 ASN A CA 1
ATOM 1272 C C . ASN A 1 168 ? 0.333 -3.061 -14.677 1.00 91.44 168 ASN A C 1
ATOM 1274 O O . ASN A 1 168 ? -0.845 -3.234 -14.989 1.00 91.44 168 ASN A O 1
ATOM 1278 N N . GLY A 1 169 ? 0.749 -1.951 -14.061 1.00 90.50 169 GLY A N 1
ATOM 1279 C CA . GLY A 1 169 ? -0.135 -0.846 -13.698 1.00 90.50 169 GLY A CA 1
ATOM 1280 C C . GLY A 1 169 ? -0.795 -0.200 -14.917 1.00 90.50 169 GLY A C 1
ATOM 1281 O O . GLY A 1 169 ? -2.010 -0.010 -14.934 1.00 90.50 169 GLY A O 1
ATOM 1282 N N . ALA A 1 170 ? -0.032 0.071 -15.981 1.00 90.75 170 ALA A N 1
ATOM 1283 C CA . ALA A 1 170 ? -0.569 0.626 -17.221 1.00 90.75 170 ALA A CA 1
ATOM 1284 C C . ALA A 1 170 ? -1.590 -0.315 -17.878 1.00 90.75 170 ALA A C 1
ATOM 1286 O O . ALA A 1 170 ? -2.640 0.145 -18.331 1.00 90.75 170 ALA A O 1
ATOM 1287 N N . ALA A 1 171 ? -1.319 -1.625 -17.903 1.00 90.75 171 ALA A N 1
ATOM 1288 C CA . ALA A 1 171 ? -2.261 -2.618 -18.412 1.00 90.75 171 ALA A CA 1
ATOM 1289 C C . ALA A 1 171 ? -3.567 -2.634 -17.596 1.00 90.75 171 ALA A C 1
ATOM 1291 O O . ALA A 1 171 ? -4.649 -2.601 -18.185 1.00 90.75 171 ALA A O 1
ATOM 1292 N N . ALA A 1 172 ? -3.474 -2.602 -16.262 1.00 89.56 172 ALA A N 1
ATOM 1293 C CA . ALA A 1 172 ? -4.639 -2.610 -15.381 1.00 89.56 172 ALA A CA 1
ATOM 1294 C C . ALA A 1 172 ? -5.492 -1.336 -15.505 1.00 89.56 172 ALA A C 1
ATOM 1296 O O . ALA A 1 172 ? -6.721 -1.397 -15.531 1.00 89.56 172 ALA A O 1
ATOM 1297 N N . VAL A 1 173 ? -4.853 -0.171 -15.636 1.00 87.69 173 VAL A N 1
ATOM 1298 C CA . VAL A 1 173 ? -5.548 1.110 -15.847 1.00 87.69 173 VAL A CA 1
ATOM 1299 C C . VAL A 1 173 ? -6.242 1.143 -17.208 1.00 87.69 173 VAL A C 1
ATOM 1301 O O . VAL A 1 173 ? -7.369 1.611 -17.305 1.00 87.69 173 VAL A O 1
ATOM 1304 N N . ARG A 1 174 ? -5.611 0.618 -18.267 1.00 88.56 174 ARG A N 1
ATOM 1305 C CA . ARG A 1 174 ? -6.218 0.551 -19.612 1.00 88.56 174 ARG A CA 1
ATOM 1306 C C . ARG A 1 174 ? -7.376 -0.432 -19.714 1.00 88.56 174 ARG A C 1
ATOM 1308 O O . ARG A 1 174 ? -8.231 -0.261 -20.578 1.00 88.56 174 ARG A O 1
ATOM 1315 N N . ALA A 1 175 ? -7.384 -1.464 -18.876 1.00 88.38 175 ALA A N 1
ATOM 1316 C CA . ALA A 1 175 ? -8.504 -2.390 -18.781 1.00 88.38 175 ALA A CA 1
ATOM 1317 C C . ALA A 1 175 ? -9.734 -1.751 -18.113 1.00 88.38 175 ALA A C 1
ATOM 1319 O O . ALA A 1 175 ? -10.839 -2.277 -18.253 1.00 88.38 175 ALA A O 1
ATOM 1320 N N . ASP A 1 176 ? -9.569 -0.619 -17.418 1.00 84.19 176 ASP A N 1
ATOM 1321 C CA . ASP A 1 176 ? -10.680 0.111 -16.823 1.00 84.19 176 ASP A CA 1
ATOM 1322 C C . ASP A 1 176 ? -11.334 1.071 -17.829 1.00 84.19 176 ASP A C 1
ATOM 1324 O O . ASP A 1 176 ? -10.751 2.063 -18.267 1.00 84.19 176 ASP A O 1
ATOM 1328 N N . THR A 1 177 ? -12.580 0.774 -18.191 1.00 74.19 177 THR A N 1
ATOM 1329 C CA . THR A 1 177 ? -13.384 1.587 -19.111 1.00 74.19 177 THR A CA 1
ATOM 1330 C C . THR A 1 177 ? -14.235 2.651 -18.407 1.00 74.19 177 THR A C 1
ATOM 1332 O O . THR A 1 177 ? -14.950 3.390 -19.081 1.00 74.19 177 THR A O 1
ATOM 1335 N N . GLU A 1 178 ? -14.234 2.699 -17.071 1.00 72.12 178 GLU A N 1
ATOM 1336 C CA . GLU A 1 178 ? -15.078 3.591 -16.263 1.00 72.12 178 GLU A CA 1
ATOM 1337 C C . GLU A 1 178 ? -14.347 4.868 -15.816 1.00 72.12 178 GLU A C 1
ATOM 1339 O O . GLU A 1 178 ? -14.999 5.880 -15.549 1.00 72.12 178 GLU A O 1
ATOM 1344 N N . PHE A 1 179 ? -13.011 4.860 -15.754 1.00 66.06 179 PHE A N 1
ATOM 1345 C CA . PHE A 1 179 ? -12.228 6.018 -15.315 1.00 66.06 179 PHE A CA 1
ATOM 1346 C C . PHE A 1 179 ? -11.815 6.970 -16.447 1.00 66.06 179 PHE A C 1
ATOM 1348 O O . PHE A 1 179 ? -11.613 6.600 -17.602 1.00 66.06 179 PHE A O 1
ATOM 1355 N N . GLY A 1 180 ? -11.658 8.246 -16.082 1.00 60.47 180 GLY A N 1
ATOM 1356 C CA . GLY A 1 180 ? -11.153 9.283 -16.978 1.00 60.47 180 GLY A CA 1
ATOM 1357 C C . GLY A 1 180 ? -9.649 9.144 -17.269 1.00 60.47 180 GLY A C 1
ATOM 1358 O O . GLY A 1 180 ? -8.911 8.521 -16.506 1.00 60.47 180 GLY A O 1
ATOM 1359 N N . PRO A 1 181 ? -9.142 9.810 -18.321 1.00 59.72 181 PRO A N 1
ATOM 1360 C CA . PRO A 1 181 ? -7.805 9.571 -18.870 1.00 59.72 181 PRO A CA 1
ATOM 1361 C C . PRO A 1 181 ? -6.635 9.927 -17.940 1.00 59.72 181 PRO A C 1
ATOM 1363 O O . PRO A 1 181 ? -5.508 9.595 -18.273 1.00 59.72 181 PRO A O 1
ATOM 1366 N N . ARG A 1 182 ? -6.861 10.593 -16.798 1.00 63.91 182 ARG A N 1
ATOM 1367 C CA . ARG A 1 182 ? -5.801 11.063 -15.879 1.00 63.91 182 ARG A CA 1
ATOM 1368 C C . ARG A 1 182 ? -5.587 10.180 -14.646 1.00 63.91 182 ARG A C 1
ATOM 1370 O O . ARG A 1 182 ? -4.702 10.464 -13.846 1.00 63.91 182 ARG A O 1
ATOM 1377 N N . VAL A 1 183 ? -6.393 9.138 -14.468 1.00 68.75 183 VAL A N 1
ATOM 1378 C CA . VAL A 1 183 ? -6.228 8.198 -13.354 1.00 68.75 183 VAL A CA 1
ATOM 1379 C C . VAL A 1 183 ? -4.939 7.395 -13.537 1.00 68.75 183 VAL A C 1
ATOM 1381 O O . VAL A 1 183 ? -4.691 6.890 -14.634 1.00 68.75 183 VAL A O 1
ATOM 1384 N N . ALA A 1 184 ? -4.129 7.312 -12.470 1.00 72.62 184 ALA A N 1
ATOM 1385 C CA . ALA A 1 184 ? -2.859 6.578 -12.426 1.00 72.62 184 ALA A CA 1
ATOM 1386 C C . ALA A 1 184 ? -1.967 6.830 -13.663 1.00 72.62 184 ALA A C 1
ATOM 1388 O O . ALA A 1 184 ? -1.362 5.920 -14.232 1.00 72.62 184 ALA A O 1
ATOM 1389 N N . ASP A 1 185 ? -1.913 8.093 -14.103 1.00 77.56 185 ASP A N 1
ATOM 1390 C CA . ASP A 1 185 ? -1.268 8.477 -15.363 1.00 77.56 185 ASP A CA 1
ATOM 1391 C C . ASP A 1 185 ? 0.236 8.193 -15.387 1.00 77.56 185 ASP A C 1
ATOM 1393 O O . ASP A 1 185 ? 0.794 7.846 -16.428 1.00 77.56 185 ASP A O 1
ATOM 1397 N N . HIS A 1 186 ? 0.865 8.244 -14.211 1.00 82.00 186 HIS A N 1
ATOM 1398 C CA . HIS A 1 186 ? 2.286 7.984 -14.035 1.00 82.00 186 HIS A CA 1
ATOM 1399 C C . HIS A 1 186 ? 2.702 6.597 -14.556 1.00 82.00 186 HIS A C 1
ATOM 1401 O O . HIS A 1 186 ? 3.701 6.507 -15.263 1.00 82.00 186 HIS A O 1
ATOM 1407 N N . TRP A 1 187 ? 1.921 5.531 -14.321 1.00 83.06 187 TRP A N 1
ATOM 1408 C CA . TRP A 1 187 ? 2.256 4.195 -14.838 1.00 83.06 187 TRP A CA 1
ATOM 1409 C C . TRP A 1 187 ? 2.202 4.121 -16.361 1.00 83.06 187 TRP A C 1
ATOM 1411 O O . TRP A 1 187 ? 3.077 3.511 -16.968 1.00 83.06 187 TRP A O 1
ATOM 1421 N N . LYS A 1 188 ? 1.222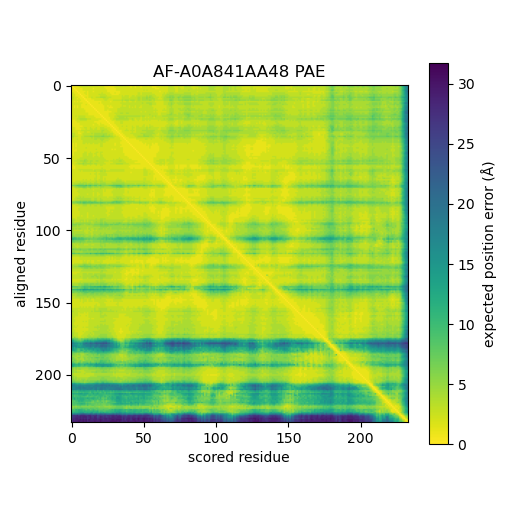 4.775 -16.996 1.00 83.44 188 LYS A N 1
ATOM 1422 C CA . LYS A 1 188 ? 1.146 4.827 -18.465 1.00 83.44 188 LYS A CA 1
ATOM 1423 C C . LYS A 1 188 ? 2.330 5.602 -19.031 1.00 83.44 188 LYS A C 1
ATOM 1425 O O . LYS A 1 188 ? 2.989 5.112 -19.937 1.00 83.44 188 LYS A O 1
ATOM 1430 N N . ARG A 1 189 ? 2.659 6.759 -18.445 1.00 87.62 189 ARG A N 1
ATOM 1431 C CA . ARG A 1 189 ? 3.823 7.556 -18.850 1.00 87.62 189 ARG A CA 1
ATOM 1432 C C . ARG A 1 189 ? 5.122 6.744 -18.750 1.00 87.62 189 ARG A C 1
ATOM 1434 O O . ARG A 1 189 ? 5.889 6.695 -19.703 1.00 87.62 189 ARG A O 1
ATOM 1441 N N . LEU A 1 190 ? 5.339 6.067 -17.626 1.00 87.69 190 LEU A N 1
ATOM 1442 C CA . LEU A 1 190 ? 6.522 5.231 -17.417 1.00 87.69 190 LEU A CA 1
ATOM 1443 C C . LEU A 1 190 ? 6.598 4.033 -18.373 1.00 87.69 190 LEU A C 1
ATOM 1445 O O . LEU A 1 190 ? 7.694 3.627 -18.751 1.00 87.69 190 LEU A O 1
ATOM 1449 N N . ALA A 1 191 ? 5.454 3.456 -18.746 1.00 86.50 191 ALA A N 1
ATOM 1450 C CA . ALA A 1 191 ? 5.396 2.311 -19.649 1.00 86.50 191 ALA A CA 1
ATOM 1451 C C . ALA A 1 191 ? 5.526 2.693 -21.135 1.00 86.50 191 ALA A C 1
ATOM 1453 O O . ALA A 1 191 ? 6.042 1.893 -21.912 1.00 86.50 191 ALA A O 1
ATOM 1454 N N . ASP A 1 192 ? 5.047 3.878 -21.529 1.00 86.88 192 ASP A N 1
ATOM 1455 C CA . ASP A 1 192 ? 4.884 4.261 -22.939 1.00 86.88 192 ASP A CA 1
ATOM 1456 C C . ASP A 1 192 ? 6.035 5.080 -23.519 1.00 86.88 192 ASP A C 1
ATOM 1458 O O . ASP A 1 192 ? 6.234 5.069 -24.735 1.00 86.88 192 ASP A O 1
ATOM 1462 N N . TYR A 1 193 ? 6.764 5.826 -22.685 1.00 84.12 193 TYR A N 1
ATOM 1463 C CA . TYR A 1 193 ? 7.802 6.736 -23.161 1.00 84.12 193 TYR A CA 1
ATOM 1464 C C . TYR A 1 193 ? 9.201 6.164 -22.940 1.00 84.12 193 TYR A C 1
ATOM 1466 O O . TYR A 1 193 ? 9.674 6.037 -21.808 1.00 84.12 193 TYR A O 1
ATOM 1474 N N . ASP A 1 194 ? 9.896 5.903 -24.048 1.00 81.75 194 ASP A N 1
ATOM 1475 C CA . ASP A 1 194 ? 11.284 5.447 -24.041 1.00 81.75 194 ASP A CA 1
ATOM 1476 C C . ASP A 1 194 ? 12.184 6.389 -23.222 1.00 81.75 194 ASP A C 1
ATOM 1478 O O . ASP A 1 194 ? 12.178 7.620 -23.373 1.00 81.75 194 ASP A O 1
ATOM 1482 N N . GLY A 1 195 ? 12.989 5.804 -22.337 1.00 87.00 195 GLY A N 1
ATOM 1483 C CA . GLY A 1 195 ? 13.925 6.541 -21.497 1.00 87.00 195 GLY A CA 1
ATOM 1484 C C . GLY A 1 195 ? 13.298 7.242 -20.289 1.00 87.00 195 GLY A C 1
ATOM 1485 O O . GLY A 1 195 ? 14.050 7.750 -19.463 1.00 87.00 195 GLY A O 1
ATOM 1486 N N . GLU A 1 196 ? 11.965 7.336 -20.170 1.00 90.50 196 GLU A N 1
ATOM 1487 C CA . GLU A 1 196 ? 11.330 8.005 -19.021 1.00 90.50 196 GLU A CA 1
ATOM 1488 C C . GLU A 1 196 ? 11.580 7.230 -17.732 1.00 90.50 196 GLU A C 1
ATOM 1490 O O . GLU A 1 196 ? 11.911 7.822 -16.711 1.00 90.50 196 GLU A O 1
ATOM 1495 N N . ILE A 1 197 ? 11.499 5.902 -17.791 1.00 93.19 197 ILE A N 1
ATOM 1496 C CA . ILE A 1 197 ? 11.713 5.068 -16.614 1.00 93.19 197 ILE A CA 1
ATOM 1497 C C . ILE A 1 197 ? 13.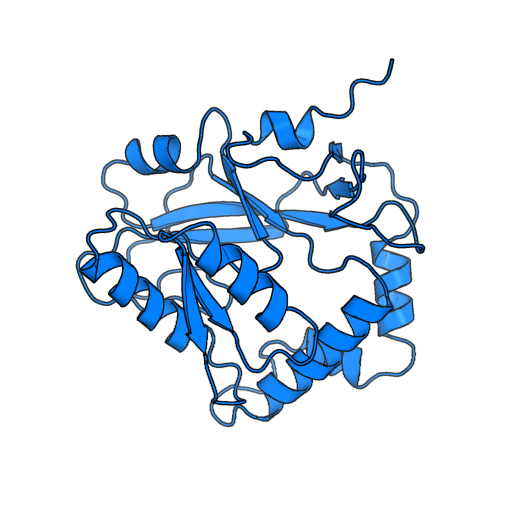166 5.087 -16.139 1.00 93.19 197 ILE A C 1
ATOM 1499 O O . ILE A 1 197 ? 13.416 5.127 -14.939 1.00 93.19 197 ILE A O 1
ATOM 1503 N N . GLU A 1 198 ? 14.133 5.127 -17.058 1.00 93.75 198 GLU A N 1
ATOM 1504 C CA . GLU A 1 198 ? 15.545 5.292 -16.719 1.00 93.75 198 GLU A CA 1
ATOM 1505 C C . GLU A 1 198 ? 15.823 6.680 -16.129 1.00 93.75 198 GLU A C 1
ATOM 1507 O O . GLU A 1 198 ? 16.621 6.790 -15.200 1.00 93.75 198 GLU A O 1
ATOM 1512 N N . ARG A 1 199 ? 15.157 7.731 -16.635 1.00 92.81 199 ARG A N 1
ATOM 1513 C CA . ARG A 1 199 ? 15.249 9.090 -16.077 1.00 92.81 199 ARG A CA 1
ATOM 1514 C C . ARG A 1 199 ? 14.674 9.158 -14.666 1.00 92.81 199 ARG A C 1
ATOM 1516 O O . ARG A 1 199 ? 15.357 9.649 -13.774 1.00 92.81 199 ARG A O 1
ATOM 1523 N N . GLU A 1 200 ? 13.458 8.652 -14.465 1.00 92.31 200 GLU A N 1
ATOM 1524 C CA . GLU A 1 200 ? 12.779 8.689 -13.165 1.00 92.31 200 GLU A CA 1
ATOM 1525 C C . GLU A 1 200 ? 13.527 7.832 -12.132 1.00 92.31 200 GLU A C 1
ATOM 1527 O O . GLU A 1 200 ? 13.702 8.262 -10.996 1.00 92.31 200 GLU A O 1
ATOM 1532 N N . TRP A 1 201 ? 14.078 6.680 -12.537 1.00 93.75 201 TRP A N 1
ATOM 1533 C CA . TRP A 1 201 ? 14.967 5.889 -11.681 1.00 93.75 201 TRP A CA 1
ATOM 1534 C C . TRP A 1 201 ? 16.235 6.656 -11.302 1.00 93.75 201 TRP A C 1
ATOM 1536 O O . TRP A 1 201 ? 16.555 6.759 -10.122 1.00 93.75 201 TRP A O 1
ATOM 1546 N N . ALA A 1 202 ? 16.935 7.233 -12.284 1.00 92.31 202 ALA A N 1
ATOM 1547 C CA . ALA A 1 202 ? 18.157 7.991 -12.031 1.00 92.31 202 ALA A CA 1
ATOM 1548 C C . ALA A 1 202 ? 17.916 9.207 -11.124 1.00 92.31 202 ALA A C 1
ATOM 1550 O O . ALA A 1 202 ? 18.788 9.545 -10.328 1.00 92.31 202 ALA A O 1
ATOM 1551 N N . GLU A 1 203 ? 16.752 9.852 -11.229 1.00 90.19 203 GLU A N 1
ATOM 1552 C CA . GLU A 1 203 ? 16.346 10.942 -10.344 1.00 90.19 203 GLU A CA 1
ATOM 1553 C C . GLU A 1 203 ? 16.029 10.440 -8.930 1.00 90.19 203 GLU A C 1
ATOM 1555 O O . GLU A 1 203 ? 16.559 10.994 -7.965 1.00 90.19 203 GLU A O 1
ATOM 1560 N N . ALA A 1 204 ? 15.216 9.387 -8.801 1.00 85.81 204 ALA A N 1
ATOM 1561 C CA . ALA A 1 204 ? 14.818 8.812 -7.516 1.00 85.81 204 ALA A CA 1
ATOM 1562 C C . ALA A 1 204 ? 16.012 8.265 -6.718 1.00 85.81 204 ALA A C 1
ATOM 1564 O O . ALA A 1 204 ? 16.037 8.383 -5.496 1.00 85.81 204 ALA A O 1
ATOM 1565 N N . THR A 1 205 ? 17.018 7.712 -7.403 1.00 88.50 205 THR A N 1
ATOM 1566 C CA . THR A 1 205 ? 18.235 7.162 -6.784 1.00 88.50 205 THR A CA 1
ATOM 1567 C C . THR A 1 205 ? 19.450 8.078 -6.915 1.00 88.50 205 THR A C 1
ATOM 1569 O O . THR A 1 205 ? 20.585 7.630 -6.728 1.00 88.50 205 THR A O 1
ATOM 1572 N N . ALA A 1 206 ? 19.260 9.338 -7.316 1.00 85.75 206 ALA A N 1
ATOM 1573 C CA . ALA A 1 206 ? 20.359 10.290 -7.390 1.00 85.75 206 ALA A CA 1
ATOM 1574 C C . ALA A 1 206 ? 20.977 10.459 -5.993 1.00 85.75 206 ALA A C 1
ATOM 1576 O O . ALA A 1 206 ? 20.230 10.523 -5.014 1.00 85.75 206 ALA A O 1
ATOM 1577 N N . PRO A 1 207 ? 22.311 10.605 -5.873 1.00 76.12 207 PRO A N 1
ATOM 1578 C CA . PRO A 1 207 ? 22.934 10.921 -4.596 1.00 76.12 207 PRO A CA 1
ATOM 1579 C C . PRO A 1 207 ? 22.344 12.219 -4.033 1.00 76.12 207 PRO A C 1
ATOM 1581 O O . PRO A 1 207 ? 22.591 13.315 -4.543 1.00 76.12 207 PRO A O 1
ATOM 1584 N N . ARG A 1 208 ? 21.536 12.094 -2.985 1.00 73.81 208 ARG A N 1
ATOM 1585 C CA . ARG A 1 208 ? 20.932 13.201 -2.242 1.00 73.81 208 ARG A CA 1
ATOM 1586 C C . ARG A 1 208 ? 21.537 13.199 -0.848 1.00 73.81 208 ARG A C 1
ATOM 1588 O O . ARG A 1 208 ? 22.010 12.170 -0.375 1.00 73.81 208 ARG A O 1
ATOM 1595 N N . ARG A 1 209 ? 21.542 14.352 -0.170 1.00 66.06 209 ARG A N 1
ATOM 1596 C CA . ARG A 1 209 ? 21.784 14.315 1.277 1.00 66.06 209 ARG A CA 1
ATOM 1597 C C . ARG A 1 209 ? 20.647 13.489 1.882 1.00 66.06 209 ARG A C 1
ATOM 1599 O O . ARG A 1 209 ? 19.501 13.882 1.655 1.00 66.06 209 ARG A O 1
ATOM 1606 N N . PRO A 1 210 ? 20.935 12.388 2.596 1.00 64.81 210 PRO A N 1
ATOM 1607 C CA . PRO A 1 210 ? 19.897 11.657 3.298 1.00 64.81 210 PRO A CA 1
ATOM 1608 C C . PRO A 1 210 ? 19.149 12.633 4.197 1.00 64.81 210 PRO A C 1
A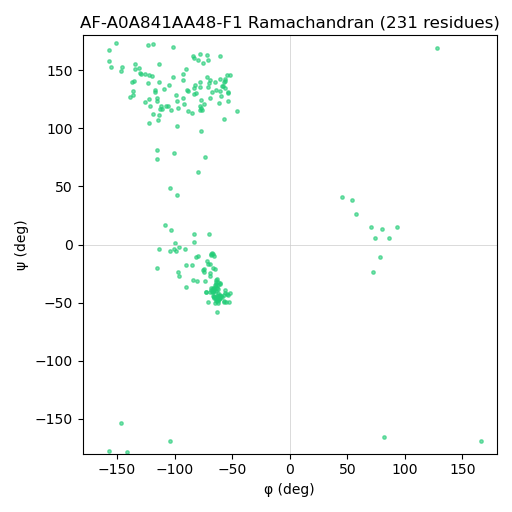TOM 1610 O O . PRO A 1 210 ? 19.786 13.405 4.920 1.00 64.81 210 PRO A O 1
ATOM 1613 N N . VAL A 1 211 ? 17.820 12.631 4.127 1.00 67.25 211 VAL A N 1
ATOM 1614 C CA . VAL A 1 211 ? 17.017 13.379 5.101 1.00 67.25 211 VAL A CA 1
ATOM 1615 C C . VAL A 1 211 ? 16.821 12.528 6.362 1.00 67.25 211 VAL A C 1
ATOM 1617 O O . VAL A 1 211 ? 16.858 13.060 7.468 1.00 67.25 211 VAL A O 1
ATOM 1620 N N . ALA A 1 212 ? 16.791 11.200 6.196 1.00 71.44 212 ALA A N 1
ATOM 1621 C CA . ALA A 1 212 ? 17.153 10.192 7.191 1.00 71.44 212 ALA A CA 1
ATOM 1622 C C . ALA A 1 212 ? 17.583 8.885 6.491 1.00 71.44 212 ALA A C 1
ATOM 1624 O O . ALA A 1 212 ? 17.134 8.608 5.376 1.00 71.44 212 ALA A O 1
ATOM 1625 N N . GLU A 1 213 ? 18.437 8.088 7.139 1.00 69.69 213 GLU A N 1
ATOM 1626 C CA . GLU A 1 213 ? 18.780 6.725 6.710 1.00 69.69 213 GLU A CA 1
ATOM 1627 C C . GLU A 1 213 ? 18.160 5.717 7.667 1.00 69.69 213 GLU A C 1
ATOM 1629 O O . GLU A 1 213 ? 18.288 5.859 8.885 1.00 69.69 213 GLU A O 1
ATOM 1634 N N . ILE A 1 214 ? 17.527 4.682 7.121 1.00 73.38 214 ILE A N 1
ATOM 1635 C CA . ILE A 1 214 ? 16.754 3.738 7.930 1.00 73.38 214 ILE A CA 1
ATOM 1636 C C . ILE A 1 214 ? 17.047 2.287 7.555 1.00 73.38 214 ILE A C 1
ATOM 1638 O O . ILE A 1 214 ? 17.422 1.995 6.417 1.00 73.38 214 ILE A O 1
ATOM 1642 N N . GLY A 1 215 ? 16.827 1.385 8.512 1.00 70.44 215 GLY A N 1
ATOM 1643 C CA . GLY A 1 215 ? 16.647 -0.039 8.240 1.00 70.44 215 GLY A CA 1
ATOM 1644 C C . GLY A 1 215 ? 15.202 -0.342 7.837 1.00 70.44 215 GLY A C 1
ATOM 1645 O O . GLY A 1 215 ? 14.293 0.434 8.130 1.00 70.44 215 GLY A O 1
ATOM 1646 N N . VAL A 1 216 ? 14.969 -1.487 7.191 1.00 69.50 216 VAL A N 1
ATOM 1647 C CA . VAL A 1 216 ? 13.599 -1.962 6.932 1.00 69.50 216 VAL A CA 1
ATOM 1648 C C . VAL A 1 216 ? 12.869 -2.149 8.273 1.00 69.50 216 VAL A C 1
ATOM 1650 O O . VAL A 1 216 ? 13.409 -2.840 9.144 1.00 69.50 216 VAL A O 1
ATOM 1653 N N . PRO A 1 217 ? 11.670 -1.562 8.468 1.00 71.50 217 PRO A N 1
ATOM 1654 C CA . PRO A 1 217 ? 10.974 -1.637 9.748 1.00 71.50 217 PRO A CA 1
ATOM 1655 C C . PRO A 1 217 ? 10.652 -3.085 10.139 1.00 71.50 217 PRO A C 1
ATOM 1657 O O . PRO A 1 217 ? 10.094 -3.847 9.347 1.00 71.50 217 PRO A O 1
ATOM 1660 N N . ALA A 1 218 ? 10.964 -3.464 11.381 1.00 71.69 218 ALA A N 1
ATOM 1661 C CA . ALA A 1 218 ? 10.513 -4.732 11.950 1.00 71.69 218 ALA A CA 1
ATOM 1662 C C . ALA A 1 218 ? 9.017 -4.660 12.329 1.00 71.69 218 ALA A C 1
ATOM 1664 O O . ALA A 1 218 ? 8.500 -3.570 12.593 1.00 71.69 218 ALA A O 1
ATOM 1665 N N . PRO A 1 219 ? 8.296 -5.796 12.414 1.00 71.12 219 PRO A N 1
ATOM 1666 C CA . PRO A 1 219 ? 6.926 -5.803 12.921 1.00 71.12 219 PRO A CA 1
ATOM 1667 C C . PRO A 1 219 ? 6.824 -5.132 14.298 1.00 71.12 219 PRO A C 1
ATOM 1669 O O . PRO A 1 219 ? 7.495 -5.542 15.243 1.00 71.12 219 PRO A O 1
ATOM 1672 N N . GLY A 1 220 ? 5.966 -4.114 14.406 1.00 72.31 220 GLY A N 1
ATOM 1673 C CA . GLY A 1 220 ? 5.781 -3.341 15.638 1.00 72.31 220 GLY A CA 1
ATOM 1674 C C . GLY A 1 220 ? 6.754 -2.174 15.833 1.00 72.31 220 GLY A C 1
ATOM 1675 O O . GLY A 1 220 ? 6.695 -1.545 16.884 1.00 72.31 220 GLY A O 1
ATOM 1676 N N . ALA A 1 221 ? 7.610 -1.871 14.850 1.00 72.88 221 ALA A N 1
ATOM 1677 C CA . ALA A 1 221 ? 8.489 -0.706 14.889 1.00 72.88 221 ALA A CA 1
ATOM 1678 C C . ALA A 1 221 ? 7.698 0.607 15.020 1.00 72.88 221 ALA A C 1
ATOM 1680 O O . ALA A 1 221 ? 6.685 0.824 14.343 1.00 72.88 221 ALA A O 1
ATOM 1681 N N . THR A 1 222 ? 8.192 1.486 15.887 1.00 83.81 222 THR A N 1
ATOM 1682 C CA . THR A 1 222 ? 7.739 2.876 16.005 1.00 83.81 222 THR A CA 1
ATOM 1683 C C . THR A 1 222 ? 8.340 3.728 14.890 1.00 83.81 222 THR A C 1
ATOM 1685 O O . THR A 1 222 ? 9.311 3.334 14.244 1.00 83.81 222 THR A O 1
ATOM 1688 N N . TRP A 1 223 ? 7.792 4.917 14.656 1.00 86.12 223 TRP A N 1
ATOM 1689 C CA . TRP A 1 223 ? 8.377 5.867 13.707 1.00 86.12 223 TRP A CA 1
ATOM 1690 C C . TRP A 1 223 ? 9.802 6.274 14.103 1.00 86.12 223 TRP A C 1
ATOM 1692 O O . TRP A 1 223 ? 10.665 6.477 13.253 1.00 86.12 223 TRP A O 1
ATOM 1702 N N . GLU A 1 224 ? 10.071 6.342 15.402 1.00 83.62 224 GLU A N 1
ATOM 1703 C CA . GLU A 1 224 ? 11.395 6.595 15.946 1.00 83.62 224 GLU A CA 1
ATOM 1704 C C . GLU A 1 224 ? 12.374 5.455 15.638 1.00 83.62 224 GLU A C 1
ATOM 1706 O O . GLU A 1 224 ? 13.522 5.731 15.300 1.00 83.62 224 GLU A O 1
ATOM 1711 N N . ASP A 1 225 ? 11.929 4.196 15.679 1.00 73.69 225 ASP A N 1
ATOM 1712 C CA . ASP A 1 225 ? 12.753 3.052 15.257 1.00 73.69 225 ASP A CA 1
ATOM 1713 C C . ASP A 1 225 ? 13.066 3.112 13.759 1.00 73.69 225 ASP A C 1
ATOM 1715 O O . ASP A 1 225 ? 14.163 2.742 13.337 1.00 73.69 225 ASP A O 1
ATOM 1719 N N . VAL A 1 226 ? 12.111 3.607 12.961 1.00 72.94 226 VAL A N 1
ATOM 1720 C CA . VAL A 1 226 ? 12.308 3.847 11.531 1.00 72.94 226 VAL A CA 1
ATOM 1721 C C . VAL A 1 226 ? 13.385 4.914 11.344 1.00 72.94 226 VAL A C 1
ATOM 1723 O O . VAL A 1 226 ? 14.419 4.612 10.765 1.00 72.94 226 VAL A O 1
ATOM 1726 N N . LEU A 1 227 ? 13.225 6.120 11.893 1.00 73.62 227 LEU A N 1
ATOM 1727 C CA . LEU A 1 227 ? 14.165 7.233 11.680 1.00 73.62 227 LEU A CA 1
ATOM 1728 C C . LEU A 1 227 ? 15.508 7.116 12.434 1.00 73.62 227 LEU A C 1
ATOM 1730 O O . LEU A 1 227 ? 16.477 7.779 12.065 1.00 73.62 227 LEU A O 1
ATOM 1734 N N . GLY A 1 228 ? 15.578 6.324 13.505 1.00 59.81 228 GLY A N 1
ATOM 1735 C CA . GLY A 1 228 ? 16.684 6.309 14.471 1.00 59.81 228 GLY A CA 1
ATOM 1736 C C . GLY A 1 228 ? 17.759 5.238 14.255 1.00 59.81 228 GLY A C 1
ATOM 1737 O O . GLY A 1 228 ? 18.739 5.214 14.999 1.00 59.81 228 GLY A O 1
ATOM 1738 N N . GLY A 1 229 ? 17.626 4.366 13.249 1.00 51.78 229 GLY A N 1
ATOM 1739 C CA . GLY A 1 229 ? 18.562 3.255 13.004 1.00 51.78 229 GLY A CA 1
ATOM 1740 C C . GLY A 1 229 ? 19.981 3.659 12.562 1.00 51.78 229 GLY A C 1
ATOM 1741 O O . GLY A 1 229 ? 20.864 2.807 12.466 1.00 51.78 229 GLY A O 1
ATOM 1742 N N . GLY A 1 230 ? 20.216 4.946 12.299 1.00 42.06 230 GLY A N 1
ATOM 1743 C CA . GLY A 1 230 ? 21.481 5.505 11.827 1.00 42.06 230 GLY A CA 1
ATOM 1744 C C . GLY A 1 230 ? 22.296 6.238 12.895 1.00 42.06 230 GLY A C 1
ATOM 1745 O O . GLY A 1 230 ? 22.759 7.345 12.638 1.00 42.06 230 GLY A O 1
ATOM 1746 N N . THR A 1 231 ? 22.523 5.674 14.086 1.00 31.67 231 THR A N 1
ATOM 1747 C CA . THR A 1 231 ? 23.665 6.146 14.891 1.00 31.67 231 THR A CA 1
ATOM 1748 C C . THR A 1 231 ? 24.948 5.565 14.313 1.00 31.67 231 THR A C 1
ATOM 1750 O O . THR A 1 231 ? 25.316 4.424 14.594 1.00 31.67 231 THR A O 1
ATOM 1753 N N . THR A 1 232 ? 25.628 6.372 13.500 1.00 35.56 232 THR A N 1
ATOM 1754 C CA . THR A 1 232 ? 27.045 6.209 13.167 1.00 35.56 232 THR A CA 1
ATOM 1755 C C . THR A 1 232 ? 27.846 5.939 14.443 1.00 35.56 232 THR A C 1
ATOM 1757 O O . THR A 1 232 ? 27.906 6.805 15.321 1.00 35.56 232 THR A O 1
ATOM 1760 N N . SER A 1 233 ? 28.432 4.743 14.539 1.00 32.09 233 SER A N 1
ATOM 1761 C CA . SER A 1 233 ? 29.574 4.448 15.417 1.00 32.09 233 SER A CA 1
ATOM 1762 C C . SER A 1 233 ? 30.844 4.489 14.585 1.00 32.09 233 SER A C 1
ATOM 1764 O O . SER A 1 233 ? 30.789 3.952 13.455 1.00 32.09 233 SER A O 1
#

Mean predicted aligned error: 5.38 Å

pLDDT: mean 88.48, std 11.28, range [31.67, 98.06]

Nearest PDB structures (foldseek):
  1sny-assembly1_A-2  TM=4.950E-01  e=3.140E+00  Drosophila melanogaster
  7xwh-assembly2_B  TM=4.965E-01  e=4.896E+00  Meyerozyma guilliermondii
  7xwj-assembly2_B  TM=3.996E-01  e=3.140E+00  Meyerozyma guilliermondii

Organism: NCBI:txid1432564

Foldseek 3Di:
DEDEAEPDPDCPVVVLVVVCVVDVVYHYHYDDQLAPPPQVVQLVVVQVCVVVPDQKADGDDPQKDKAFAPFGPCVQVVPDPPFFKAKAFEKEKFAQAQAFWDLVDPPTKIFIDPHGPAIAIMGRDPHGWGQDPVNRDTPPGDDHDYTRMYMYGYPDGHLVVLQVCLVSVLSNNVSDPPDDPPPVVVSVCCNPDPCPSVVVSCVRNPNDDRPAMARNDDVGDHVCNGRPPDPDD